Protein AF-A0A948F2F2-F1 (afdb_monomer)

pLDDT: mean 81.21, std 20.7, range [25.09, 98.0]

Nearest PDB structures (foldseek):
  7azv-assembly1_B  TM=6.718E-01  e=3.693E-02  Shigella flexneri
  8ye5-assembly1_A  TM=7.069E-01  e=7.471E-02  Dehalobacter sp.
  8ye5-assembly1_B  TM=7.471E-01  e=2.044E-01  Dehalobacter sp.
  6c6k-assembly1_A  TM=7.043E-01  e=1.366E-01  Homo sapiens
  5udj-assembly1_A  TM=6.783E-01  e=1.671E-01  Homo sapiens

Radius of gyration: 26.96 Å; Cα contacts (8 Å, |Δi|>4): 499; chains: 1; bounding box: 75×56×84 Å

Solvent-accessible surface area (backbone atoms only — not comparable to full-atom values): 17045 Å² total; per-residue (Å²): 133,84,88,92,83,82,88,86,83,86,89,82,83,88,90,82,85,82,86,85,92,80,90,84,84,89,83,83,85,76,84,80,83,91,70,92,82,68,39,63,71,46,78,43,76,49,74,85,72,90,72,98,66,76,78,94,51,58,94,83,43,73,64,75,72,67,68,75,69,55,70,68,54,52,51,51,54,51,49,29,50,54,30,38,77,74,52,38,18,19,57,20,47,48,54,46,52,56,40,39,72,58,87,37,68,81,40,33,69,59,32,39,50,47,15,49,50,26,33,43,31,26,68,68,42,78,48,33,58,18,81,56,74,100,61,40,58,81,87,44,64,87,63,34,30,62,52,28,29,52,49,14,48,57,36,27,54,53,15,33,74,64,36,75,54,36,15,55,45,28,46,48,47,16,47,35,26,45,64,70,69,36,55,69,63,17,50,54,27,40,56,55,18,71,75,42,36,79,41,64,70,57,50,50,51,46,36,71,77,67,68,43,54,79,41,68,53,42,80,73,50,61,54,77,38,63,77,51,68,68,42,58,74,70,69,60,60,47,59,28,32,32,44,33,34,30,30,53,86,11,42,47,77,46,78,48,79,75,42,53,83,43,73,65,59,37,54,28,47,50,58,16,53,60,56,27,33,32,46,37,8,23,48,62,93,43,62,29,76,32,37,35,38,38,35,36,35,46,123

Foldseek 3Di:
DDDDDDDDDDDDDDDDDDDDDDDDDDDDPPDDDDDPFFWDKDKDFDDPDDDPDDPPDDPVCPCLQVPDFDPVLVVLVVVCLVCLVVLNNLVNLVSLVVCCVPDCVLPLLSLLLNLLLLLVVLLPPNSNQHCDDQLHDPPDNVVNNVSSLVVSLVSLVSSCVNRVQALLSLQSNLSSCVSVVNNVSSVVSLVVSLVGDHHPSSVVSCCSNVVFDKDAKAWPDWDTQDDDPVCVVVVHWFKWKKKFKAGLQQATPDIDTPDDSDVSSNVSVRVTNNGIGINAMDRHPHGGITIMIMITTGD

Structure (mmCIF, N/CA/C/O backbone):
data_AF-A0A948F2F2-F1
#
_entry.id   AF-A0A948F2F2-F1
#
loop_
_atom_site.group_PDB
_atom_site.id
_atom_site.type_symbol
_atom_site.label_atom_id
_atom_site.label_alt_id
_atom_site.label_comp_id
_atom_site.label_asym_id
_atom_site.label_entity_id
_atom_site.label_seq_id
_atom_site.pdbx_PDB_ins_code
_atom_site.Cartn_x
_atom_site.Cartn_y
_atom_site.Cartn_z
_atom_site.occupancy
_atom_site.B_iso_or_equiv
_atom_site.auth_seq_id
_atom_site.auth_comp_id
_atom_site.auth_asym_id
_atom_site.auth_atom_id
_atom_site.pdbx_PDB_model_num
ATOM 1 N N . MET A 1 1 ? 46.006 4.925 58.572 1.00 38.72 1 MET A N 1
ATOM 2 C CA . MET A 1 1 ? 46.961 5.842 57.916 1.00 38.72 1 MET A CA 1
ATOM 3 C C . MET A 1 1 ? 46.219 6.590 56.821 1.00 38.72 1 MET A C 1
ATOM 5 O O . MET A 1 1 ? 45.671 5.934 55.955 1.00 38.72 1 MET A O 1
ATOM 9 N N . ARG A 1 2 ? 46.154 7.923 56.984 1.00 34.00 2 ARG A N 1
ATOM 10 C CA . ARG A 1 2 ? 45.932 9.031 56.021 1.00 34.00 2 ARG A CA 1
ATOM 11 C C . ARG A 1 2 ? 44.982 8.773 54.828 1.00 34.00 2 ARG A C 1
ATOM 13 O O . ARG A 1 2 ? 45.306 7.969 53.974 1.00 34.00 2 ARG A O 1
ATOM 20 N N . SER A 1 3 ? 43.781 9.353 54.727 1.00 25.94 3 SER A N 1
ATOM 21 C CA . SER A 1 3 ? 43.343 10.764 54.832 1.00 25.94 3 SER A CA 1
ATOM 22 C C . SER A 1 3 ? 43.758 11.661 53.651 1.00 25.94 3 SER A C 1
ATOM 24 O O . SER A 1 3 ? 44.940 11.947 53.495 1.00 25.94 3 SER A O 1
ATOM 26 N N . SER A 1 4 ? 42.720 12.191 52.983 1.00 30.41 4 SER A N 1
ATOM 27 C CA . SER A 1 4 ? 42.525 13.596 52.560 1.00 30.41 4 SER A CA 1
ATOM 28 C C . SER A 1 4 ? 42.866 14.096 51.149 1.00 30.41 4 SER A C 1
ATOM 30 O O . SER A 1 4 ? 43.959 13.896 50.634 1.00 30.41 4 SER A O 1
ATOM 32 N N . GLY A 1 5 ? 41.907 14.900 50.648 1.00 31.59 5 GLY A N 1
ATOM 33 C CA . GLY A 1 5 ? 42.004 15.925 49.593 1.00 31.59 5 GLY A CA 1
ATOM 34 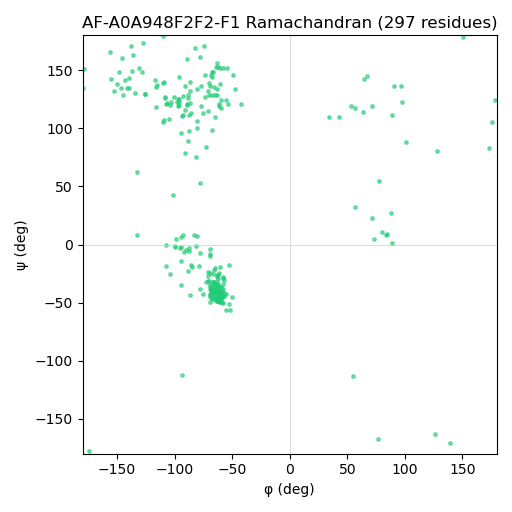C C . GLY A 1 5 ? 40.942 15.724 48.501 1.00 31.59 5 GLY A C 1
ATOM 35 O O . GLY A 1 5 ? 41.230 15.032 47.540 1.00 31.59 5 GLY A O 1
ATOM 36 N N . ILE A 1 6 ? 39.657 16.108 48.588 1.00 32.44 6 ILE A N 1
ATOM 37 C CA . ILE A 1 6 ? 38.971 17.357 48.995 1.00 32.44 6 ILE A CA 1
ATOM 38 C C . ILE A 1 6 ? 39.272 18.578 48.100 1.00 32.44 6 ILE A C 1
ATOM 40 O O . ILE A 1 6 ? 40.362 19.129 48.179 1.00 32.44 6 ILE A O 1
ATOM 44 N N . LEU A 1 7 ? 38.199 19.026 47.406 1.00 27.44 7 LEU A N 1
ATOM 45 C CA . LEU A 1 7 ? 37.831 20.392 46.955 1.00 27.44 7 LEU A CA 1
ATOM 46 C C . LEU A 1 7 ? 38.767 21.055 45.917 1.00 27.44 7 LEU A C 1
ATOM 48 O O . LEU A 1 7 ? 39.974 20.943 46.013 1.00 27.44 7 LEU A O 1
ATOM 52 N N . ARG A 1 8 ? 38.348 21.824 44.904 1.00 29.70 8 ARG A N 1
ATOM 53 C CA . ARG A 1 8 ? 37.272 22.817 44.661 1.00 29.70 8 ARG A CA 1
ATOM 54 C C . ARG A 1 8 ? 37.483 23.222 43.167 1.00 29.70 8 ARG A C 1
ATOM 56 O O . ARG A 1 8 ? 38.614 23.143 42.709 1.00 29.70 8 ARG A O 1
ATOM 63 N N . LEU A 1 9 ? 36.532 23.638 42.329 1.00 27.53 9 LEU A N 1
ATOM 64 C CA . LEU A 1 9 ? 35.761 24.881 42.403 1.00 27.53 9 LEU A CA 1
ATOM 65 C C . LEU A 1 9 ? 34.773 24.912 41.205 1.00 27.53 9 LEU A C 1
ATOM 67 O O . LEU A 1 9 ? 35.164 24.634 40.074 1.00 27.53 9 LEU A O 1
ATOM 71 N N . CYS A 1 10 ? 33.517 25.275 41.471 1.00 25.81 10 CYS A N 1
ATOM 72 C CA . CYS A 1 10 ? 32.540 25.767 40.493 1.00 25.81 10 CYS A CA 1
ATOM 73 C C . CYS A 1 10 ? 32.840 27.221 40.064 1.00 25.81 10 CYS A C 1
ATOM 75 O O . CYS A 1 10 ? 33.565 27.923 40.768 1.00 25.81 10 CYS A O 1
ATOM 77 N N . ALA A 1 11 ? 32.097 27.664 39.033 1.00 27.36 11 ALA A N 1
ATOM 78 C CA . ALA A 1 11 ? 31.867 29.037 38.535 1.00 27.36 11 ALA A CA 1
ATOM 79 C C . ALA A 1 11 ? 32.867 29.503 37.447 1.00 27.36 11 ALA A C 1
ATOM 81 O O . ALA A 1 11 ? 34.050 29.215 37.543 1.00 27.36 11 ALA A O 1
ATOM 82 N N . LEU A 1 12 ? 32.480 30.164 36.346 1.00 26.48 12 LEU A N 1
ATOM 83 C CA . LEU A 1 12 ? 31.462 31.206 36.121 1.00 26.48 12 LEU A CA 1
ATOM 84 C C . LEU A 1 12 ? 30.924 31.151 34.660 1.00 26.48 12 LEU A C 1
ATOM 86 O O . LEU A 1 12 ? 31.718 31.022 33.736 1.00 26.48 12 LEU A O 1
ATOM 90 N N . SER A 1 13 ? 29.593 31.182 34.462 1.00 27.28 13 SER A N 1
ATOM 91 C CA . SER A 1 13 ? 28.787 32.273 33.832 1.00 27.28 13 SER A CA 1
ATOM 92 C C . SER A 1 13 ? 28.627 32.168 32.299 1.00 27.28 13 SER A C 1
ATOM 94 O O . SER A 1 13 ? 29.618 32.201 31.588 1.00 27.28 13 SER A O 1
ATOM 96 N N . ALA A 1 14 ? 27.452 31.900 31.707 1.00 30.73 14 ALA A N 1
ATOM 97 C CA . ALA A 1 14 ? 26.161 32.624 31.701 1.00 30.73 14 ALA A CA 1
ATOM 98 C C . ALA A 1 14 ? 26.202 33.986 30.970 1.00 30.73 14 ALA A C 1
ATOM 100 O O . ALA A 1 14 ? 27.188 34.700 31.100 1.00 30.73 14 ALA A O 1
ATOM 101 N N . PHE A 1 15 ? 25.078 34.323 30.308 1.00 27.80 15 PHE A N 1
ATOM 102 C CA . PHE A 1 15 ? 24.738 35.478 29.439 1.00 27.80 15 PHE A CA 1
ATOM 103 C C . PHE A 1 15 ? 24.868 35.178 27.926 1.00 27.80 15 PHE A C 1
ATOM 105 O O . PHE A 1 15 ? 25.923 34.770 27.473 1.00 27.80 15 PHE A O 1
ATOM 112 N N . LEU A 1 16 ? 23.850 35.322 27.064 1.00 25.09 16 LEU A N 1
ATOM 113 C CA . LEU A 1 16 ? 22.662 36.180 27.106 1.00 25.09 16 LEU A CA 1
ATOM 114 C C . LEU A 1 16 ? 21.417 35.503 26.486 1.00 25.09 16 LEU A C 1
ATOM 116 O O . LEU A 1 16 ? 21.431 35.092 25.331 1.00 25.09 16 LEU A O 1
ATOM 120 N N . PHE A 1 17 ? 20.315 35.513 27.237 1.00 29.02 17 PHE A N 1
ATOM 121 C CA . PHE A 1 17 ? 18.963 35.757 26.711 1.00 29.02 17 PHE A CA 1
ATOM 122 C C . PHE A 1 17 ? 18.718 37.282 26.755 1.00 29.02 17 PHE A C 1
ATOM 124 O O . PHE A 1 17 ? 19.389 37.973 27.530 1.00 29.02 17 PHE A O 1
ATOM 131 N N . PRO A 1 18 ? 17.767 37.823 25.974 1.00 34.66 18 PRO A N 1
ATOM 132 C CA . PRO A 1 18 ? 16.459 38.083 26.584 1.00 34.66 18 PRO A CA 1
ATOM 133 C C . PRO A 1 18 ? 15.268 37.821 25.642 1.00 34.66 18 PRO A C 1
ATOM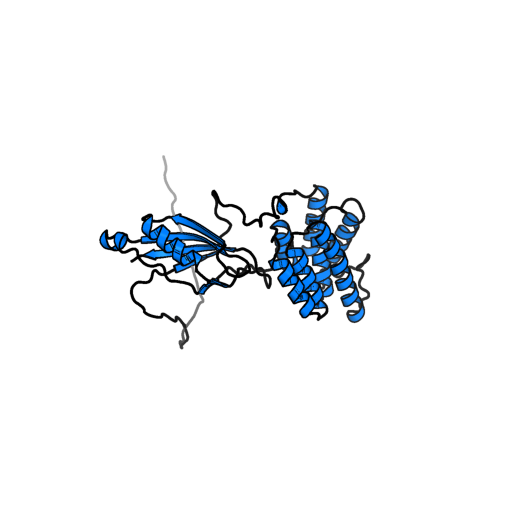 135 O O . PRO A 1 18 ? 15.286 38.161 24.465 1.00 34.66 18 PRO A O 1
ATOM 138 N N . ALA A 1 19 ? 14.194 37.260 26.200 1.00 32.03 19 ALA A N 1
ATOM 139 C CA . ALA A 1 19 ? 12.828 37.538 25.741 1.00 32.03 19 ALA A CA 1
ATOM 140 C C . ALA A 1 19 ? 12.407 38.918 26.313 1.00 32.03 19 ALA A C 1
ATOM 142 O O . ALA A 1 19 ? 13.028 39.337 27.298 1.00 32.03 19 ALA A O 1
ATOM 143 N N . PRO A 1 20 ? 11.375 39.625 25.790 1.00 41.75 20 PRO A N 1
ATOM 144 C CA . PRO A 1 20 ? 9.999 39.217 26.122 1.00 41.75 20 PRO A CA 1
ATOM 145 C C . PRO A 1 20 ? 8.852 39.612 25.140 1.00 41.75 20 PRO A C 1
ATOM 147 O O . PRO A 1 20 ? 8.984 40.503 24.314 1.00 41.75 20 PRO A O 1
ATOM 150 N N . LEU A 1 21 ? 7.701 38.946 25.351 1.00 29.73 21 LEU A N 1
ATOM 151 C CA . LEU A 1 21 ? 6.297 39.430 25.357 1.00 29.73 21 LEU A CA 1
ATOM 152 C C . LEU A 1 21 ? 5.667 40.162 24.145 1.00 29.73 21 LEU A C 1
ATOM 154 O O . LEU A 1 21 ? 6.000 41.305 23.863 1.00 29.73 21 LEU A O 1
ATOM 158 N N . CYS A 1 22 ? 4.618 39.539 23.575 1.00 25.83 22 CYS A N 1
ATOM 159 C CA . CYS A 1 22 ? 3.224 40.040 23.420 1.00 25.83 22 CYS A CA 1
ATOM 160 C C . CYS A 1 22 ? 2.416 38.993 22.609 1.00 25.83 22 CYS A C 1
ATOM 162 O O . CYS A 1 22 ? 2.773 38.688 21.479 1.00 25.83 22 CYS A O 1
ATOM 164 N N . LEU A 1 23 ? 1.515 38.204 23.215 1.00 31.83 23 LEU A N 1
ATOM 165 C CA . LEU A 1 23 ? 0.056 38.435 23.286 1.00 31.83 23 LEU A CA 1
ATOM 166 C C . LEU A 1 23 ? -0.568 38.922 21.964 1.00 31.83 23 LEU A C 1
ATOM 168 O O . LEU A 1 23 ? -0.368 40.073 21.596 1.00 31.83 23 LEU A O 1
ATOM 172 N N . LEU A 1 24 ? -1.366 38.066 21.309 1.00 31.66 24 LEU A N 1
ATOM 173 C CA . LEU A 1 24 ? -2.828 38.214 21.175 1.00 31.66 24 LEU A CA 1
ATOM 174 C C . LEU A 1 24 ? -3.433 37.069 20.328 1.00 31.66 24 LEU A C 1
ATOM 176 O O . LEU A 1 24 ? -3.021 36.815 19.203 1.00 31.66 24 LEU A O 1
ATOM 180 N N . ASP A 1 25 ? -4.406 36.401 20.949 1.00 29.69 25 ASP A N 1
ATOM 181 C CA . ASP A 1 25 ? -5.657 35.851 20.415 1.00 29.69 25 ASP A CA 1
ATOM 182 C C . ASP A 1 25 ? -5.704 34.902 19.201 1.00 29.69 25 ASP A C 1
ATOM 184 O O . ASP A 1 25 ? -5.538 35.274 18.047 1.00 29.69 25 ASP A O 1
ATOM 188 N N . GLY A 1 26 ? -6.220 33.699 19.489 1.00 27.73 26 GLY A N 1
ATOM 189 C CA . GLY A 1 26 ? -7.535 33.341 18.949 1.00 27.73 26 GLY A CA 1
ATOM 190 C C . GLY A 1 26 ? -7.567 32.428 17.725 1.00 27.73 26 GLY A C 1
ATOM 191 O O . GLY A 1 26 ? -7.707 32.900 16.606 1.00 27.73 26 GLY A O 1
ATOM 192 N N . CYS A 1 27 ? -7.576 31.111 17.955 1.00 28.52 27 CYS A N 1
ATOM 193 C CA . CYS A 1 27 ? -8.650 30.201 17.510 1.00 28.52 27 CYS A CA 1
ATOM 194 C C . CYS A 1 27 ? -8.261 28.743 17.791 1.00 28.52 27 CYS A C 1
ATOM 196 O O . CYS A 1 27 ? -7.800 28.007 16.923 1.00 28.52 27 CYS A O 1
ATOM 198 N N . ALA A 1 28 ? -8.496 28.303 19.028 1.00 30.78 28 ALA A N 1
ATOM 199 C CA . ALA A 1 28 ? -8.692 26.890 19.311 1.00 30.78 28 ALA A CA 1
ATOM 200 C C . ALA A 1 28 ? -10.145 26.542 18.960 1.00 30.78 28 ALA A C 1
ATOM 202 O O . ALA A 1 28 ? -11.054 26.810 19.743 1.00 30.78 28 ALA A O 1
ATOM 203 N N . ALA A 1 29 ? -10.378 25.942 17.795 1.00 30.20 29 ALA A N 1
ATOM 204 C CA . ALA A 1 29 ? -11.667 25.329 17.493 1.00 30.20 29 ALA A CA 1
ATOM 205 C C . ALA A 1 29 ? -11.724 23.931 18.131 1.00 30.20 29 ALA A C 1
ATOM 207 O O . ALA A 1 29 ? -11.598 22.911 17.461 1.00 30.20 29 ALA A O 1
ATOM 208 N N . ARG A 1 30 ? -11.907 23.885 19.457 1.00 34.50 30 ARG A N 1
ATOM 209 C CA . ARG A 1 30 ? -12.541 22.728 20.100 1.00 34.50 30 ARG A CA 1
ATOM 210 C C . ARG A 1 30 ? -14.041 22.899 19.916 1.00 34.50 30 ARG A C 1
ATOM 212 O O . ARG A 1 30 ? -14.644 23.744 20.569 1.00 34.50 30 ARG A O 1
ATOM 219 N N . GLN A 1 31 ? -14.640 22.109 19.038 1.00 33.62 31 GLN A N 1
ATOM 220 C CA . GLN A 1 31 ? -16.084 21.919 19.065 1.00 33.62 31 GLN A CA 1
ATOM 221 C C . GLN A 1 31 ? -16.377 20.762 20.018 1.00 33.62 31 GLN A C 1
ATOM 223 O O . GLN A 1 31 ? -16.233 19.598 19.665 1.00 33.62 31 GLN A O 1
ATOM 228 N N . SER A 1 32 ? -16.736 21.095 21.256 1.00 34.09 32 SER A N 1
ATOM 229 C CA . SER A 1 32 ? -17.417 20.175 22.164 1.00 34.09 32 SER A CA 1
ATOM 230 C C . SER A 1 32 ? -18.920 20.349 21.971 1.00 34.09 32 SER A C 1
ATOM 232 O O . SER A 1 32 ? -19.456 21.420 22.264 1.00 34.09 32 SER A O 1
ATOM 234 N N . VAL A 1 33 ? -19.597 19.309 21.494 1.00 35.84 33 VAL A N 1
ATOM 235 C CA . VAL A 1 33 ? -21.059 19.207 21.557 1.00 35.84 33 VAL A CA 1
ATOM 236 C C . VAL A 1 33 ? -21.412 18.599 22.919 1.00 35.84 33 VAL A C 1
ATOM 238 O O . VAL A 1 33 ? -20.927 17.508 23.213 1.00 35.84 33 VAL A O 1
ATOM 241 N N . PRO A 1 34 ? -22.213 19.252 23.781 1.00 39.62 34 PRO A N 1
ATOM 242 C CA . PRO A 1 34 ? -22.620 18.654 25.043 1.00 39.62 34 PRO A CA 1
ATOM 243 C C . PRO A 1 34 ? -23.920 17.856 24.862 1.00 39.62 34 PRO A C 1
ATOM 245 O O . PRO A 1 34 ? -24.964 18.412 24.524 1.00 39.62 34 PRO A O 1
ATOM 248 N N . GLY A 1 35 ? -23.862 16.555 25.146 1.00 33.97 35 GLY A N 1
ATOM 249 C CA . GLY A 1 35 ? -25.004 15.649 25.280 1.00 33.97 35 GLY A CA 1
ATOM 250 C C . GLY A 1 35 ? -24.690 14.593 26.343 1.00 33.97 35 GLY A C 1
ATOM 251 O O . GLY A 1 35 ? -23.572 14.105 26.414 1.00 33.97 35 GLY A O 1
ATOM 252 N N . ARG A 1 36 ? -25.639 14.320 27.245 1.00 37.00 36 ARG A N 1
ATOM 253 C CA . ARG A 1 36 ? -25.443 13.547 28.485 1.00 37.00 36 ARG A CA 1
ATOM 254 C C . ARG A 1 36 ? -25.034 12.090 28.238 1.00 37.00 36 ARG A C 1
ATOM 256 O O . ARG A 1 36 ? -25.777 11.364 27.590 1.00 37.00 36 ARG A O 1
ATOM 263 N N . GLY A 1 37 ? -23.951 11.682 28.907 1.00 52.94 37 GLY A N 1
ATOM 264 C CA . GLY A 1 37 ? -23.569 10.289 29.163 1.00 52.94 37 GLY A CA 1
ATOM 265 C C . GLY A 1 37 ? -22.930 9.568 27.978 1.00 52.94 37 GLY A C 1
ATOM 266 O O . GLY A 1 37 ? -23.427 8.522 27.585 1.00 52.94 37 GLY A O 1
ATOM 267 N N . SER A 1 38 ? -21.865 10.139 27.411 1.00 47.75 38 SER A N 1
ATOM 268 C CA . SER A 1 38 ? -21.089 9.601 26.284 1.00 47.75 38 SER A CA 1
ATOM 269 C C . SER A 1 38 ? -19.661 9.284 26.736 1.00 47.75 38 SER A C 1
ATOM 271 O O . SER A 1 38 ? -19.069 10.061 27.493 1.00 47.75 38 SER A O 1
ATOM 273 N N . GLY A 1 39 ? -19.115 8.149 26.318 1.00 54.69 39 GLY A N 1
ATOM 274 C CA . GLY A 1 39 ? -17.764 7.753 26.663 1.00 54.69 39 GLY A CA 1
ATOM 275 C C . GLY A 1 39 ? -16.729 8.331 25.711 1.00 54.69 39 GLY A C 1
ATOM 276 O O . GLY A 1 39 ? -16.643 7.921 24.563 1.00 54.69 39 GLY A O 1
ATOM 277 N N . ASP A 1 40 ? -15.882 9.238 26.203 1.00 67.62 40 ASP A N 1
ATOM 278 C CA . ASP A 1 40 ? -14.822 9.848 25.392 1.00 67.62 40 ASP A CA 1
ATOM 279 C C . ASP A 1 40 ? -13.949 8.766 24.724 1.00 67.62 40 ASP A C 1
ATOM 281 O O . ASP A 1 40 ? -13.336 7.943 25.416 1.00 67.62 40 ASP A O 1
ATOM 285 N N . VAL A 1 41 ? -13.886 8.777 23.385 1.00 78.25 41 VAL A N 1
ATOM 286 C CA . VAL A 1 41 ? -13.049 7.858 22.602 1.00 78.25 41 VAL A CA 1
ATOM 287 C C . VAL A 1 41 ? -11.726 8.528 22.239 1.00 78.25 41 VAL A C 1
ATOM 289 O O . VAL A 1 41 ? -11.694 9.544 21.546 1.00 78.25 41 VAL A O 1
ATOM 292 N N . VAL A 1 42 ? -10.612 7.945 22.681 1.00 84.50 42 VAL A N 1
ATOM 293 C CA . VAL A 1 42 ? -9.254 8.402 22.343 1.00 84.50 42 VAL A CA 1
ATOM 294 C C . VAL A 1 42 ? -8.600 7.414 21.387 1.00 84.50 42 VAL A C 1
ATOM 296 O O . VAL A 1 42 ? -8.514 6.229 21.694 1.00 84.50 42 VAL A O 1
ATOM 299 N N . LEU A 1 43 ? -8.099 7.903 20.250 1.00 87.25 43 LEU A N 1
ATOM 300 C CA . LEU A 1 43 ? -7.508 7.080 19.190 1.00 87.25 43 LEU A CA 1
ATOM 301 C C . LEU A 1 43 ? -5.990 7.262 19.106 1.00 87.25 43 LEU A C 1
ATOM 303 O O . LEU A 1 43 ? -5.487 8.382 19.223 1.00 87.25 43 LEU A O 1
ATOM 307 N N . ARG A 1 44 ? -5.257 6.167 18.879 1.00 87.69 44 ARG A N 1
ATOM 308 C CA . ARG A 1 44 ? -3.803 6.165 18.642 1.00 87.69 44 ARG A CA 1
ATOM 309 C C . ARG A 1 44 ? -3.428 5.172 17.546 1.00 87.69 44 ARG A C 1
ATOM 311 O O . ARG A 1 44 ? -3.894 4.037 17.564 1.00 87.69 44 ARG A O 1
ATOM 318 N N . GLU A 1 45 ? -2.565 5.590 16.625 1.00 84.69 45 GLU A N 1
ATOM 319 C CA . GLU A 1 45 ? -1.977 4.695 15.622 1.00 84.69 45 GLU A CA 1
ATOM 320 C C . GLU A 1 45 ? -1.041 3.686 16.277 1.00 84.69 45 GLU A C 1
ATOM 322 O O . GLU A 1 45 ? -0.335 4.022 17.234 1.00 84.69 45 GLU A O 1
ATOM 327 N N . MET A 1 46 ? -1.016 2.463 15.750 1.00 84.56 46 MET A N 1
ATOM 328 C CA . MET A 1 46 ? -0.086 1.436 16.200 1.00 84.56 46 MET A CA 1
ATOM 329 C C . MET A 1 46 ? 0.366 0.518 15.063 1.00 84.56 46 MET A C 1
ATOM 331 O O . MET A 1 46 ? -0.297 0.369 14.039 1.00 84.56 46 MET A O 1
ATOM 335 N N . VAL A 1 47 ? 1.491 -0.155 15.300 1.00 78.81 47 VAL A N 1
ATOM 336 C CA . VAL A 1 47 ? 1.894 -1.367 14.571 1.00 78.81 47 VAL A CA 1
ATOM 337 C C . VAL A 1 47 ? 0.848 -2.467 14.832 1.00 78.81 47 VAL A C 1
ATOM 339 O O . VAL A 1 47 ? 0.207 -2.425 15.890 1.00 78.81 47 VAL A O 1
ATOM 342 N N . PRO A 1 48 ? 0.655 -3.441 13.915 1.00 78.50 48 PRO A N 1
ATOM 343 C CA . PRO A 1 48 ? -0.142 -4.628 14.201 1.00 78.50 48 PRO A CA 1
ATOM 344 C C . PRO A 1 48 ? 0.144 -5.187 15.607 1.00 78.50 48 PRO A C 1
ATOM 346 O O . PRO A 1 48 ? 1.304 -5.481 15.904 1.00 78.50 48 PRO A O 1
ATOM 349 N N . PRO A 1 49 ? -0.866 -5.281 16.490 1.00 77.62 49 PRO A N 1
ATOM 350 C CA . PRO A 1 49 ? -0.671 -5.770 17.850 1.00 77.62 49 PRO A CA 1
ATOM 351 C C . PRO A 1 49 ? -0.289 -7.259 17.869 1.00 77.62 49 PRO A C 1
ATOM 353 O O . PRO A 1 49 ? -0.743 -8.040 17.034 1.00 77.62 49 PRO A O 1
ATOM 356 N N . ASP A 1 50 ? 0.509 -7.666 18.859 1.00 72.00 50 ASP A N 1
ATOM 357 C CA . ASP A 1 50 ? 0.849 -9.075 19.092 1.00 72.00 50 ASP A CA 1
ATOM 358 C C . ASP A 1 50 ? -0.390 -9.882 19.546 1.00 72.00 50 ASP A C 1
ATOM 360 O O . ASP A 1 50 ? -1.267 -9.358 20.239 1.00 72.00 50 ASP A O 1
ATOM 364 N N . GLY A 1 51 ? -0.473 -11.174 19.194 1.00 68.56 51 GLY A N 1
ATOM 365 C CA . GLY A 1 51 ? -1.529 -12.088 19.669 1.00 68.56 51 GLY A CA 1
ATOM 366 C C . GLY A 1 51 ? -2.302 -12.821 18.560 1.00 68.56 51 GLY A C 1
ATOM 367 O O . GLY A 1 51 ? -1.822 -12.900 17.431 1.00 68.56 51 GLY A O 1
ATOM 368 N N . PRO A 1 52 ? -3.494 -13.393 18.855 1.00 65.25 52 PRO A N 1
ATOM 369 C CA . PRO A 1 52 ? -4.292 -14.182 17.911 1.00 65.25 52 PRO A CA 1
ATOM 370 C C . PRO A 1 52 ? -5.062 -13.283 16.929 1.00 65.25 52 PRO A C 1
ATOM 372 O O . PRO A 1 52 ? -6.281 -13.377 16.774 1.00 65.25 52 PRO A O 1
ATOM 375 N N . TRP A 1 53 ? -4.343 -12.383 16.272 1.00 66.25 53 TRP A N 1
ATOM 376 C CA . TRP A 1 53 ? -4.842 -11.587 15.167 1.00 66.25 53 TRP A CA 1
ATOM 377 C C . TRP A 1 53 ? -4.668 -12.374 13.879 1.00 66.25 53 TRP A C 1
ATOM 379 O O . TRP A 1 53 ? -3.656 -13.041 13.670 1.00 66.25 53 TRP A O 1
ATOM 389 N N . ARG A 1 54 ? -5.665 -12.307 12.999 1.00 59.41 54 ARG A N 1
ATOM 390 C CA . ARG A 1 54 ? -5.470 -12.757 11.625 1.00 59.41 54 ARG A CA 1
ATOM 391 C C . ARG A 1 54 ? -4.956 -11.543 10.859 1.00 59.41 54 ARG A C 1
ATOM 393 O O . ARG A 1 54 ? -5.622 -10.509 10.927 1.00 59.41 54 ARG A O 1
ATOM 400 N N . PRO A 1 55 ? -3.816 -11.630 10.154 1.00 60.53 55 PRO A N 1
ATOM 401 C CA . PRO A 1 55 ? -3.488 -10.637 9.142 1.00 60.53 55 PRO A CA 1
ATOM 402 C C . PRO A 1 55 ? -4.727 -10.426 8.272 1.00 60.53 55 PRO A C 1
ATOM 404 O O . PRO A 1 55 ? -5.383 -11.408 7.903 1.00 60.53 55 PRO A O 1
ATOM 407 N N . HIS A 1 56 ? -5.091 -9.174 7.985 1.00 57.88 56 HIS A N 1
ATOM 408 C CA . HIS A 1 56 ? -6.125 -8.926 6.988 1.00 57.88 56 HIS A CA 1
ATOM 409 C C . HIS A 1 56 ? -5.545 -9.222 5.616 1.00 57.88 56 HIS A C 1
ATOM 411 O O . HIS A 1 56 ? -5.073 -8.367 4.870 1.00 57.88 56 HIS A O 1
ATOM 417 N N . GLU A 1 57 ? -5.600 -10.497 5.311 1.00 60.03 57 GLU A N 1
ATOM 418 C CA . GLU A 1 57 ? -5.460 -11.052 3.999 1.00 60.03 57 GLU A CA 1
ATOM 419 C C . GLU A 1 57 ? -6.894 -11.267 3.523 1.00 60.03 57 GLU A C 1
ATOM 421 O O . GLU A 1 57 ? -7.681 -11.966 4.172 1.00 60.03 57 GLU A O 1
ATOM 426 N N . LEU A 1 58 ? -7.268 -10.661 2.388 1.00 65.19 58 LEU A N 1
ATOM 427 C CA . LEU A 1 58 ? -8.414 -11.188 1.643 1.00 65.19 58 LEU A CA 1
ATOM 428 C C . LEU A 1 58 ? -8.175 -12.697 1.516 1.00 65.19 58 LEU A C 1
ATOM 430 O O . LEU A 1 58 ? -7.029 -13.115 1.386 1.00 65.19 58 LEU A O 1
ATOM 434 N N . SER A 1 59 ? -9.213 -13.529 1.537 1.00 67.00 59 SER A N 1
ATOM 435 C CA . SER A 1 59 ? -9.044 -14.995 1.506 1.00 67.00 59 SER A CA 1
ATOM 436 C C . SER A 1 59 ? -8.170 -15.508 0.347 1.00 67.00 59 SER A C 1
ATOM 438 O O . SER A 1 59 ? -7.672 -16.626 0.406 1.00 67.00 59 SER A O 1
ATOM 440 N N . ARG A 1 60 ? -7.965 -14.683 -0.688 1.00 71.69 60 ARG A N 1
ATOM 441 C CA . ARG A 1 60 ? -7.049 -14.911 -1.811 1.00 71.69 60 ARG A CA 1
ATOM 442 C C . ARG A 1 60 ? -5.582 -14.484 -1.598 1.00 71.69 60 ARG A C 1
ATOM 444 O O . ARG A 1 60 ? -4.730 -14.967 -2.322 1.00 71.69 60 ARG A O 1
ATOM 451 N N . CYS A 1 61 ? -5.260 -13.640 -0.615 1.00 73.81 61 CYS A N 1
ATOM 452 C CA . CYS A 1 61 ? -3.909 -13.107 -0.365 1.00 73.81 61 CYS A CA 1
ATOM 453 C C . CYS A 1 61 ? -2.964 -14.066 0.388 1.00 73.81 61 CYS A C 1
ATOM 455 O O . CYS A 1 61 ? -1.880 -13.645 0.794 1.00 73.81 61 CYS A O 1
ATOM 457 N N . VAL A 1 62 ? -3.360 -15.320 0.626 1.00 65.38 62 VAL A N 1
ATOM 458 C CA . VAL A 1 62 ? -2.638 -16.242 1.518 1.00 65.38 62 VAL A CA 1
ATOM 459 C C . VAL A 1 62 ? -1.203 -16.464 1.039 1.00 65.38 62 VAL A C 1
ATOM 461 O O . VAL A 1 62 ? -0.978 -16.990 -0.049 1.00 65.38 62 VAL A O 1
ATOM 464 N N . GLY A 1 63 ? -0.227 -16.076 1.863 1.00 63.47 63 GLY A N 1
ATOM 465 C CA . GLY A 1 63 ? 1.200 -16.280 1.583 1.00 63.47 63 GLY A CA 1
ATOM 466 C C . GLY A 1 63 ? 1.792 -15.376 0.493 1.00 63.47 63 GLY A C 1
ATOM 467 O O . GLY A 1 63 ? 2.973 -15.518 0.178 1.00 63.47 63 GLY A O 1
ATOM 468 N N . ALA A 1 64 ? 1.026 -14.422 -0.051 1.00 64.12 64 ALA A N 1
ATOM 469 C CA . ALA A 1 64 ? 1.461 -13.552 -1.151 1.00 64.12 64 ALA A CA 1
ATOM 470 C C . ALA A 1 64 ? 2.687 -12.678 -0.806 1.00 64.12 64 ALA A C 1
ATOM 472 O O . ALA A 1 64 ? 3.443 -12.288 -1.697 1.00 64.12 64 ALA A O 1
ATOM 473 N N . ASP A 1 65 ? 2.907 -12.403 0.483 1.00 68.12 65 ASP A N 1
ATOM 474 C CA . ASP A 1 65 ? 4.057 -11.641 0.991 1.00 68.12 65 ASP A CA 1
ATOM 475 C C . ASP A 1 65 ? 5.103 -12.509 1.719 1.00 68.12 65 ASP A C 1
ATOM 477 O O . ASP A 1 65 ? 6.116 -12.003 2.186 1.00 68.12 65 ASP A O 1
ATOM 481 N N . GLN A 1 66 ? 4.873 -13.824 1.823 1.00 62.03 66 GLN A N 1
ATOM 482 C CA . GLN A 1 66 ? 5.770 -14.761 2.520 1.00 62.03 66 GLN A CA 1
ATOM 483 C C . GLN A 1 66 ? 6.811 -15.398 1.589 1.00 62.03 66 GLN A C 1
ATOM 485 O O . GLN A 1 66 ? 7.705 -16.107 2.053 1.00 62.03 66 GLN A O 1
ATOM 490 N N . ALA A 1 67 ? 6.709 -15.160 0.278 1.00 64.50 67 ALA A N 1
ATOM 491 C CA . ALA A 1 67 ? 7.728 -15.573 -0.673 1.00 64.50 67 ALA A CA 1
ATOM 492 C C . ALA A 1 67 ? 9.004 -14.759 -0.421 1.00 64.50 67 ALA A C 1
ATOM 494 O O . ALA A 1 67 ? 9.116 -13.608 -0.843 1.00 64.50 67 ALA A O 1
ATOM 495 N N . VAL A 1 68 ? 9.956 -15.356 0.299 1.00 65.69 68 VAL A N 1
ATOM 496 C CA . VAL A 1 68 ? 11.289 -14.778 0.486 1.00 65.69 68 VAL A CA 1
ATOM 497 C C . VAL A 1 68 ? 11.934 -14.668 -0.899 1.00 65.69 68 VAL A C 1
ATOM 499 O O . VAL A 1 68 ? 12.059 -15.700 -1.565 1.00 65.69 68 VAL A O 1
ATOM 502 N N . PRO A 1 69 ? 12.323 -13.461 -1.355 1.00 73.06 69 PRO A N 1
ATOM 503 C CA . PRO A 1 69 ? 13.002 -13.319 -2.635 1.00 73.06 69 PRO A CA 1
ATOM 504 C C . PRO A 1 69 ? 14.278 -14.163 -2.655 1.00 73.06 69 PRO A C 1
ATOM 506 O O . PRO A 1 69 ? 14.901 -14.380 -1.608 1.00 73.06 69 PRO A O 1
ATOM 509 N N . CYS A 1 70 ? 14.699 -14.621 -3.837 1.00 79.19 70 CYS A N 1
ATOM 510 C CA . CYS A 1 70 ? 15.991 -15.293 -3.956 1.00 79.19 70 CYS A CA 1
ATOM 511 C C . CYS A 1 70 ? 17.104 -14.394 -3.396 1.00 79.19 70 CYS A C 1
ATOM 513 O O . CYS A 1 70 ? 17.006 -13.167 -3.445 1.00 79.19 70 CYS A O 1
ATOM 515 N N . ARG A 1 71 ? 18.190 -14.988 -2.887 1.00 85.56 71 ARG A N 1
ATOM 516 C CA . ARG A 1 71 ? 19.324 -14.221 -2.346 1.00 85.56 71 ARG A CA 1
ATOM 517 C C . ARG A 1 71 ? 19.793 -13.139 -3.326 1.00 85.56 71 ARG A C 1
ATOM 519 O O . ARG A 1 71 ? 19.936 -11.988 -2.932 1.00 85.56 71 ARG A O 1
ATOM 526 N N . ASP A 1 72 ? 19.926 -13.495 -4.597 1.00 87.38 72 ASP A N 1
ATOM 527 C CA . ASP A 1 72 ? 20.329 -12.579 -5.664 1.00 87.38 72 ASP A CA 1
ATOM 528 C C . ASP A 1 72 ? 19.324 -11.430 -5.864 1.00 87.38 72 ASP A C 1
ATOM 530 O O . ASP A 1 72 ? 19.718 -10.303 -6.154 1.00 87.38 72 ASP A O 1
ATOM 534 N N . ALA A 1 73 ? 18.025 -11.691 -5.668 1.00 88.75 73 ALA A N 1
ATOM 535 C CA . ALA A 1 73 ? 16.979 -10.671 -5.731 1.00 88.75 73 ALA A CA 1
ATOM 536 C C . ALA A 1 73 ? 17.092 -9.683 -4.559 1.00 88.75 73 ALA A C 1
ATOM 538 O O . ALA A 1 73 ? 16.935 -8.477 -4.738 1.00 88.75 73 ALA A O 1
ATOM 539 N N . LEU A 1 74 ? 17.400 -10.172 -3.354 1.00 90.25 74 LEU A N 1
ATOM 540 C CA . LEU A 1 74 ? 17.660 -9.309 -2.199 1.00 90.25 74 LEU A CA 1
ATOM 541 C C . LEU A 1 74 ? 18.921 -8.464 -2.402 1.00 90.25 74 LEU A C 1
ATOM 543 O O . LEU A 1 74 ? 18.913 -7.274 -2.083 1.00 90.25 74 LEU A O 1
ATOM 547 N N . GLU A 1 75 ? 19.984 -9.060 -2.946 1.00 93.25 75 GLU A N 1
ATOM 548 C CA . GLU A 1 75 ? 21.238 -8.361 -3.231 1.00 93.25 75 GLU A CA 1
ATOM 549 C C . GLU A 1 75 ? 21.021 -7.239 -4.262 1.00 93.25 75 GLU A C 1
ATOM 551 O O . GLU A 1 75 ? 21.376 -6.095 -3.978 1.00 93.25 75 GLU A O 1
ATOM 556 N N . VAL A 1 76 ? 20.348 -7.499 -5.393 1.00 94.75 76 VAL A N 1
ATOM 557 C CA . VAL A 1 76 ? 20.088 -6.446 -6.397 1.00 94.75 76 VAL A CA 1
ATOM 558 C C . VAL A 1 76 ? 19.155 -5.349 -5.876 1.00 94.75 76 VAL A C 1
ATOM 560 O O . VAL A 1 76 ? 19.406 -4.173 -6.126 1.00 94.75 76 VAL A O 1
ATOM 563 N N . LEU A 1 77 ? 18.111 -5.687 -5.108 1.00 94.50 77 LEU A N 1
ATOM 564 C CA . LEU A 1 77 ? 17.208 -4.692 -4.513 1.00 94.50 77 LEU A CA 1
ATOM 565 C C . LEU A 1 77 ? 17.945 -3.794 -3.511 1.00 94.50 77 LEU A C 1
ATOM 567 O O . LEU A 1 77 ? 17.723 -2.583 -3.471 1.00 94.50 77 LEU A O 1
ATOM 571 N N . SER A 1 78 ? 18.843 -4.380 -2.717 1.00 94.44 78 SER A N 1
ATOM 572 C CA . SER A 1 78 ? 19.696 -3.641 -1.786 1.00 94.44 78 SER A CA 1
ATOM 573 C C . SER A 1 78 ? 20.652 -2.705 -2.528 1.00 94.44 78 SER A C 1
ATOM 575 O O . SER A 1 78 ? 20.756 -1.530 -2.171 1.00 94.44 78 SER A O 1
ATOM 577 N N . THR A 1 79 ? 21.314 -3.194 -3.580 1.00 95.31 79 THR A N 1
ATOM 578 C CA . THR A 1 79 ? 22.215 -2.393 -4.423 1.00 95.31 79 THR A CA 1
ATOM 579 C C . THR A 1 79 ? 21.475 -1.244 -5.100 1.00 95.31 79 THR A C 1
ATOM 581 O O . THR A 1 79 ? 21.901 -0.096 -4.991 1.00 95.31 79 THR A O 1
ATOM 584 N N . ALA A 1 80 ? 20.324 -1.518 -5.718 1.00 94.69 80 ALA A N 1
ATOM 585 C CA . ALA A 1 80 ? 19.498 -0.502 -6.363 1.00 94.69 80 ALA A CA 1
ATOM 586 C C . ALA A 1 80 ? 19.077 0.599 -5.380 1.00 94.69 80 ALA A C 1
ATOM 588 O O . ALA A 1 80 ? 19.045 1.780 -5.724 1.00 94.69 80 ALA A O 1
ATOM 589 N N . HIS A 1 81 ? 18.765 0.241 -4.135 1.00 94.06 81 HIS A N 1
ATOM 590 C CA . HIS A 1 81 ? 18.460 1.240 -3.122 1.00 94.06 81 HIS A CA 1
ATOM 591 C C . HIS A 1 81 ? 19.682 2.065 -2.707 1.00 94.06 81 HIS A C 1
ATOM 593 O O . HIS A 1 81 ? 19.567 3.280 -2.559 1.00 94.06 81 HIS A O 1
ATOM 599 N N . ALA A 1 82 ? 20.841 1.429 -2.520 1.00 94.00 82 ALA A N 1
ATOM 600 C CA . ALA A 1 82 ? 22.070 2.128 -2.159 1.00 94.00 82 ALA A CA 1
ATOM 601 C C . ALA A 1 82 ? 22.473 3.153 -3.232 1.00 94.00 82 ALA A C 1
ATOM 603 O O . ALA A 1 82 ? 22.796 4.288 -2.889 1.00 94.00 82 ALA A O 1
ATOM 604 N N . LEU A 1 83 ? 22.374 2.776 -4.511 1.00 92.75 83 LEU A N 1
ATOM 605 C CA . LEU A 1 83 ? 22.613 3.659 -5.656 1.00 92.75 83 LEU A CA 1
ATOM 606 C C . LEU A 1 83 ? 21.650 4.852 -5.671 1.00 92.75 83 LEU A C 1
ATOM 608 O O . LEU A 1 83 ? 22.075 5.998 -5.793 1.00 92.75 83 LEU A O 1
ATOM 612 N N . PHE A 1 84 ? 20.359 4.604 -5.441 1.00 91.19 84 PHE A N 1
ATOM 613 C CA . PHE A 1 84 ? 19.366 5.673 -5.337 1.00 91.19 84 PHE A CA 1
ATOM 614 C C . PHE A 1 84 ? 19.691 6.678 -4.219 1.00 91.19 84 PHE A C 1
ATOM 616 O O . PHE A 1 84 ? 19.614 7.884 -4.438 1.00 91.19 84 PHE A O 1
ATOM 623 N N . LEU A 1 85 ? 20.110 6.209 -3.037 1.00 89.62 85 LEU A N 1
ATOM 624 C CA . LEU A 1 85 ? 20.451 7.091 -1.912 1.00 89.62 85 LEU A CA 1
ATOM 625 C C . LEU A 1 85 ? 21.643 8.016 -2.188 1.00 89.62 85 LEU A C 1
ATOM 627 O O . LEU A 1 85 ? 21.718 9.089 -1.591 1.00 89.62 85 LEU A O 1
ATOM 631 N N . VAL A 1 86 ? 22.570 7.614 -3.059 1.00 89.75 86 VAL A N 1
ATOM 632 C CA . VAL A 1 86 ? 23.737 8.432 -3.430 1.00 89.75 86 VAL A CA 1
ATOM 633 C C . VAL A 1 86 ? 23.497 9.291 -4.676 1.00 89.75 86 VAL A C 1
ATOM 635 O O . VAL A 1 86 ? 24.426 9.933 -5.153 1.00 89.75 86 VAL A O 1
ATOM 638 N N . GLY A 1 87 ? 22.257 9.346 -5.177 1.00 86.00 87 GLY A N 1
ATOM 639 C CA . GLY A 1 87 ? 21.889 10.134 -6.355 1.00 86.00 87 GLY A CA 1
ATOM 640 C C . GLY A 1 87 ? 22.236 9.476 -7.693 1.00 86.00 87 GLY A C 1
ATOM 641 O O . GLY A 1 87 ? 22.120 10.126 -8.725 1.00 86.00 87 GLY A O 1
ATOM 642 N N . GLU A 1 88 ? 22.619 8.197 -7.684 1.00 87.88 88 GLU A N 1
ATOM 643 C CA . GLU A 1 88 ? 22.931 7.391 -8.873 1.00 87.88 88 GLU A CA 1
ATOM 644 C C . GLU A 1 88 ? 21.748 6.468 -9.212 1.00 87.88 88 GLU A C 1
ATOM 646 O O . GLU A 1 88 ? 21.882 5.278 -9.494 1.00 87.88 88 GLU A O 1
ATOM 651 N N . GLY A 1 89 ? 20.527 6.994 -9.141 1.00 85.62 89 GLY A N 1
ATOM 652 C CA . GLY A 1 89 ? 19.319 6.214 -9.389 1.00 85.62 89 GLY A CA 1
ATOM 653 C C . GLY A 1 89 ? 19.191 5.724 -10.837 1.00 85.62 89 GLY A C 1
ATOM 654 O O . GLY A 1 89 ? 18.531 4.715 -11.081 1.00 85.62 89 GLY A O 1
ATOM 655 N N . GLY A 1 90 ? 19.865 6.379 -11.789 1.00 87.31 90 GLY A N 1
ATOM 656 C CA . GLY A 1 90 ? 20.012 5.879 -13.156 1.00 87.31 90 GLY A CA 1
ATOM 657 C C . GLY A 1 90 ? 20.763 4.542 -13.210 1.00 87.31 90 GLY A C 1
ATOM 658 O O . GLY A 1 90 ? 20.332 3.626 -13.910 1.00 87.31 90 GLY A O 1
ATOM 659 N N . ASP A 1 91 ? 21.814 4.383 -12.401 1.00 90.12 91 ASP A N 1
ATOM 660 C CA . ASP A 1 91 ? 22.558 3.123 -12.286 1.00 90.12 91 ASP A CA 1
ATOM 661 C C . ASP A 1 91 ? 21.705 2.047 -11.605 1.00 90.12 91 ASP A C 1
ATOM 663 O O . ASP A 1 91 ? 21.717 0.889 -12.018 1.00 90.12 91 ASP A O 1
ATOM 667 N N . ALA A 1 92 ? 20.874 2.426 -10.626 1.00 92.81 92 ALA A N 1
ATOM 668 C CA . ALA A 1 92 ? 19.912 1.507 -10.015 1.00 92.81 92 ALA A CA 1
ATOM 669 C C . ALA A 1 92 ? 18.934 0.915 -11.047 1.00 92.81 92 ALA A C 1
ATOM 671 O O . ALA A 1 92 ? 18.618 -0.276 -10.996 1.00 92.81 92 ALA A O 1
ATOM 672 N N . VAL A 1 93 ? 18.466 1.736 -11.995 1.00 93.44 93 VAL A N 1
ATOM 673 C CA . VAL A 1 93 ? 17.618 1.290 -13.111 1.00 93.44 93 VAL A CA 1
ATOM 674 C C . VAL A 1 93 ? 18.371 0.298 -13.999 1.00 93.44 93 VAL A C 1
ATOM 676 O O . VAL A 1 93 ? 17.810 -0.740 -14.353 1.00 93.44 93 VAL A O 1
ATOM 679 N N . ILE A 1 94 ? 19.632 0.582 -14.333 1.00 91.25 94 ILE A N 1
ATOM 680 C CA . ILE A 1 94 ? 20.464 -0.287 -15.179 1.00 91.25 94 ILE A CA 1
ATOM 681 C C . ILE A 1 94 ? 20.704 -1.644 -14.506 1.00 91.25 94 ILE A C 1
ATOM 683 O O . ILE A 1 94 ? 20.473 -2.680 -15.130 1.00 91.25 94 ILE A O 1
ATOM 687 N N . GLU A 1 95 ? 21.099 -1.653 -13.233 1.00 92.88 95 GLU A N 1
ATOM 688 C CA . GLU A 1 95 ? 21.337 -2.878 -12.459 1.00 92.88 95 GLU A CA 1
ATOM 689 C C . GLU A 1 95 ? 20.092 -3.775 -12.412 1.00 92.88 95 GLU A C 1
ATOM 691 O O . GLU A 1 95 ? 20.158 -4.983 -12.663 1.00 92.88 95 GLU A O 1
ATOM 696 N N . LEU A 1 96 ? 18.920 -3.180 -12.169 1.00 94.88 96 LEU A N 1
ATOM 697 C CA . LEU A 1 96 ? 17.653 -3.908 -12.172 1.00 94.88 96 LEU A CA 1
ATOM 698 C C . LEU A 1 96 ? 17.297 -4.446 -13.565 1.00 94.88 96 LEU A C 1
ATOM 700 O O . LEU A 1 96 ? 16.871 -5.594 -13.679 1.00 94.88 96 LEU A O 1
ATOM 704 N N . GLU A 1 97 ? 17.486 -3.664 -14.630 1.00 94.38 97 GLU A N 1
ATOM 705 C CA . GLU A 1 97 ? 17.249 -4.109 -16.012 1.00 94.38 97 GLU A CA 1
ATOM 706 C C . GLU A 1 97 ? 18.154 -5.289 -16.401 1.00 94.38 97 GLU A C 1
ATOM 708 O O . GLU A 1 97 ? 17.683 -6.259 -17.007 1.00 94.38 97 GLU A O 1
ATOM 713 N N . LEU A 1 98 ? 19.438 -5.245 -16.029 1.00 93.25 98 LEU A N 1
ATOM 714 C CA . LEU A 1 98 ? 20.392 -6.330 -16.271 1.00 93.25 98 LEU A CA 1
ATOM 715 C C . LEU A 1 98 ? 19.977 -7.603 -15.532 1.00 93.25 98 LEU A C 1
ATOM 717 O O . LEU A 1 98 ? 19.882 -8.677 -16.139 1.00 93.25 98 LEU A O 1
ATOM 721 N N . TYR A 1 99 ? 19.656 -7.476 -14.245 1.00 95.00 99 TYR A N 1
ATOM 722 C CA . TYR A 1 99 ? 19.195 -8.591 -13.426 1.00 95.00 99 TYR A CA 1
ATOM 723 C C . TYR A 1 99 ? 17.926 -9.243 -13.991 1.00 95.00 99 TYR A C 1
ATOM 725 O O . TYR A 1 99 ? 17.874 -10.464 -14.181 1.00 95.00 99 TYR A O 1
ATOM 733 N N . LEU A 1 100 ? 16.916 -8.431 -14.315 1.0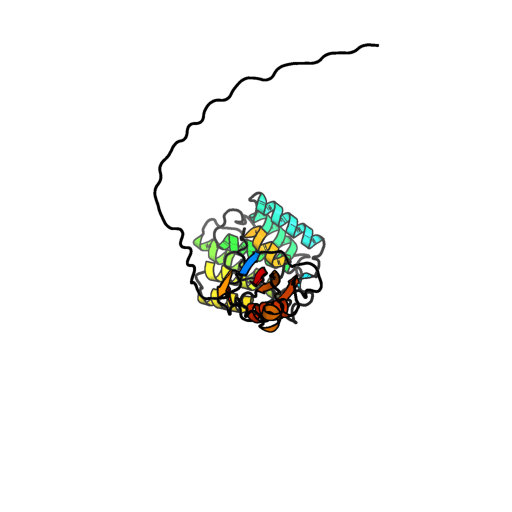0 95.19 100 LEU A N 1
ATOM 734 C CA . LEU A 1 100 ? 15.615 -8.880 -14.817 1.00 95.19 100 LEU A CA 1
ATOM 735 C C . LEU A 1 100 ? 15.683 -9.439 -16.244 1.00 95.19 100 LEU A C 1
ATOM 737 O O . LEU A 1 100 ? 14.884 -10.304 -16.606 1.00 95.19 100 LEU A O 1
ATOM 741 N N . SER A 1 101 ? 16.649 -9.000 -17.054 1.00 92.88 101 SER A N 1
ATOM 742 C CA . SER A 1 101 ? 16.896 -9.561 -18.389 1.00 92.88 101 SER A CA 1
ATOM 743 C C . SER A 1 101 ? 17.497 -10.970 -18.330 1.00 92.88 101 SER A C 1
ATOM 745 O O . SER A 1 101 ? 17.221 -11.797 -19.212 1.00 92.88 101 SER A O 1
ATOM 747 N N . GLY A 1 102 ? 18.282 -11.249 -17.286 1.00 91.81 102 GLY A N 1
ATOM 748 C CA . GLY A 1 102 ? 18.913 -12.537 -17.014 1.00 91.81 102 GLY A CA 1
ATOM 749 C C . GLY A 1 102 ? 18.084 -13.424 -16.083 1.00 91.81 102 GLY A C 1
ATOM 750 O O . GLY A 1 102 ? 17.027 -13.934 -16.457 1.00 91.81 102 GLY A O 1
ATOM 751 N N . GLN A 1 103 ? 18.610 -13.644 -14.879 1.00 85.62 103 GLN A N 1
ATOM 752 C CA . GLN A 1 103 ? 18.094 -14.606 -13.902 1.00 85.62 103 GLN A CA 1
ATOM 753 C C . GLN A 1 103 ? 16.859 -14.125 -13.122 1.00 85.62 103 GLN A C 1
ATOM 755 O O . GLN A 1 103 ? 16.110 -14.945 -12.600 1.00 85.62 103 GLN A O 1
ATOM 760 N N . GLY A 1 104 ? 16.593 -12.817 -13.093 1.00 87.69 104 GLY A N 1
ATOM 761 C CA . GLY A 1 104 ? 15.532 -12.198 -12.295 1.00 87.69 104 GLY A CA 1
ATOM 762 C C . GLY A 1 104 ? 14.128 -12.210 -12.902 1.00 87.69 104 GLY A C 1
ATOM 763 O O . GLY A 1 104 ? 13.235 -11.558 -12.374 1.00 87.69 104 GLY A O 1
ATOM 764 N N . ARG A 1 105 ? 13.882 -12.909 -14.017 1.00 90.12 105 ARG A N 1
ATOM 765 C CA . ARG A 1 105 ? 12.609 -12.796 -14.766 1.00 90.12 105 ARG A CA 1
ATOM 766 C C . ARG A 1 105 ? 11.358 -13.116 -13.943 1.00 90.12 105 ARG A C 1
ATOM 768 O O . ARG A 1 105 ? 10.307 -12.551 -14.231 1.00 90.12 105 ARG A O 1
ATOM 775 N N . GLY A 1 106 ? 11.470 -13.999 -12.950 1.00 90.75 106 GLY A N 1
ATOM 776 C CA . GLY A 1 106 ? 10.375 -14.376 -12.048 1.00 90.75 106 GLY A CA 1
ATOM 777 C C . GLY A 1 106 ? 10.223 -13.488 -10.808 1.00 90.75 106 GLY A C 1
ATOM 778 O O . GLY A 1 106 ? 9.295 -13.691 -10.030 1.00 90.75 106 GLY A O 1
ATOM 779 N N . GLU A 1 107 ? 11.102 -12.505 -10.603 1.00 92.44 107 GLU A N 1
ATOM 780 C CA . GLU A 1 107 ? 11.176 -11.743 -9.354 1.00 92.44 107 GLU A CA 1
ATOM 781 C C . GLU A 1 107 ? 10.246 -10.529 -9.376 1.00 92.44 107 GLU A C 1
ATOM 783 O O . GLU A 1 107 ? 10.614 -9.419 -9.768 1.00 92.44 107 GLU A O 1
ATOM 788 N N . GLY A 1 108 ? 9.003 -10.732 -8.936 1.00 91.50 108 GLY A N 1
ATOM 789 C CA . GLY A 1 108 ? 7.966 -9.698 -8.978 1.00 91.50 108 GLY A CA 1
ATOM 790 C C . GLY A 1 108 ? 8.323 -8.408 -8.225 1.00 91.50 108 GLY A C 1
ATOM 791 O O . GLY A 1 108 ? 7.951 -7.327 -8.674 1.00 91.50 108 GLY A O 1
ATOM 792 N N . LEU A 1 109 ? 9.060 -8.493 -7.109 1.00 92.12 109 LEU A N 1
ATOM 793 C CA . LEU A 1 109 ? 9.462 -7.314 -6.326 1.00 92.12 109 LEU A CA 1
ATOM 794 C C . LEU A 1 109 ? 10.554 -6.487 -7.030 1.00 92.12 109 LEU A C 1
ATOM 796 O O . LEU A 1 109 ? 10.554 -5.258 -6.933 1.00 92.12 109 LEU A O 1
ATOM 800 N N . ALA A 1 110 ? 11.440 -7.140 -7.788 1.00 94.81 110 ALA A N 1
ATOM 801 C CA . ALA A 1 110 ? 12.428 -6.461 -8.625 1.00 94.81 110 ALA A CA 1
ATOM 802 C C . ALA A 1 110 ? 11.747 -5.743 -9.801 1.00 94.81 110 ALA A C 1
ATOM 804 O O . ALA A 1 110 ? 12.024 -4.567 -10.038 1.00 94.81 110 ALA A O 1
ATOM 805 N N . TRP A 1 111 ? 10.778 -6.392 -10.462 1.00 96.31 111 TRP A N 1
ATOM 806 C CA . TRP A 1 111 ? 9.947 -5.743 -11.486 1.00 96.31 111 TRP A CA 1
ATOM 807 C C . TRP A 1 111 ? 9.170 -4.542 -10.932 1.00 96.31 111 TRP A C 1
ATOM 809 O O . TRP A 1 111 ? 9.121 -3.495 -11.574 1.00 96.31 111 TRP A O 1
ATOM 819 N N . LEU A 1 112 ? 8.588 -4.665 -9.735 1.00 96.06 112 LEU A N 1
ATOM 820 C CA . LEU A 1 112 ? 7.884 -3.564 -9.076 1.00 96.06 112 LEU A CA 1
ATOM 821 C C . LEU A 1 112 ? 8.817 -2.374 -8.808 1.00 96.06 112 LEU A C 1
ATOM 823 O O . LEU A 1 112 ? 8.481 -1.245 -9.160 1.00 96.06 112 LEU A O 1
ATOM 827 N N . THR A 1 113 ? 9.988 -2.639 -8.223 1.00 96.44 113 THR A N 1
ATOM 828 C CA . THR A 1 113 ? 10.993 -1.613 -7.904 1.00 96.44 113 THR A CA 1
ATOM 829 C C . THR A 1 113 ? 11.458 -0.885 -9.163 1.00 96.44 113 THR A C 1
ATOM 831 O O . THR A 1 113 ? 11.446 0.344 -9.199 1.00 96.44 113 THR A O 1
ATOM 834 N N . LEU A 1 114 ? 11.782 -1.623 -10.232 1.00 96.94 114 LEU A N 1
ATOM 835 C CA . LEU A 1 114 ? 12.145 -1.027 -11.519 1.00 96.94 114 LEU A CA 1
ATOM 836 C C . LEU A 1 114 ? 11.007 -0.160 -12.081 1.00 96.94 114 LEU A C 1
ATOM 838 O O . LEU A 1 114 ? 11.237 0.941 -12.578 1.00 96.94 114 LEU A O 1
ATOM 842 N N . GLY A 1 115 ? 9.766 -0.640 -11.978 1.00 97.19 115 GLY A N 1
ATOM 843 C CA . GLY A 1 115 ? 8.585 0.091 -12.426 1.00 97.19 115 GLY A CA 1
ATOM 844 C C . GLY A 1 115 ? 8.410 1.410 -11.680 1.00 97.19 115 GLY A C 1
ATOM 845 O O . GLY A 1 115 ? 8.173 2.438 -12.309 1.00 97.19 115 GLY A O 1
ATOM 846 N N . GLN A 1 116 ? 8.590 1.399 -10.357 1.00 96.06 116 GLN A N 1
ATOM 847 C CA . GLN A 1 116 ? 8.544 2.601 -9.528 1.00 96.06 116 GLN A CA 1
ATOM 848 C C . GLN A 1 116 ? 9.620 3.617 -9.915 1.00 96.06 116 GLN A C 1
ATOM 850 O O . GLN A 1 116 ? 9.304 4.800 -10.035 1.00 96.06 116 GLN A O 1
ATOM 855 N N . LEU A 1 117 ? 10.860 3.175 -10.141 1.00 95.25 117 LEU A N 1
ATOM 856 C CA . LEU A 1 117 ? 11.934 4.061 -10.592 1.00 95.25 117 LEU A CA 1
ATOM 857 C C . LEU A 1 117 ? 11.591 4.704 -11.941 1.00 95.25 117 LEU A C 1
ATOM 859 O O . LEU A 1 117 ? 11.723 5.912 -12.091 1.00 95.25 117 LEU A O 1
ATOM 863 N N . TYR A 1 118 ? 11.033 3.957 -12.896 1.00 96.06 118 TYR A N 1
ATOM 864 C CA . TYR A 1 118 ? 10.578 4.559 -14.153 1.00 96.06 118 TYR A CA 1
ATOM 865 C C . TYR A 1 118 ? 9.393 5.520 -13.994 1.00 96.06 118 TYR A C 1
ATOM 867 O O . TYR A 1 118 ? 9.324 6.514 -14.718 1.00 96.06 118 TYR A O 1
ATOM 875 N N . VAL A 1 119 ? 8.462 5.257 -13.066 1.00 95.75 119 VAL A N 1
ATOM 876 C CA . VAL A 1 119 ? 7.373 6.199 -12.748 1.00 95.75 119 VAL A CA 1
ATOM 877 C C . VAL A 1 119 ? 7.945 7.513 -12.238 1.00 95.75 119 VAL A C 1
ATOM 879 O O . VAL A 1 119 ? 7.567 8.566 -12.745 1.00 95.75 119 VAL A O 1
ATOM 882 N N . LEU A 1 120 ? 8.855 7.448 -11.267 1.00 93.38 120 LEU A N 1
ATOM 883 C CA . LEU A 1 120 ? 9.518 8.628 -10.729 1.00 93.38 120 LEU A CA 1
ATOM 884 C C . LEU A 1 120 ? 10.276 9.367 -11.849 1.00 93.38 120 LEU A C 1
ATOM 886 O O . LEU A 1 120 ? 10.183 10.589 -11.950 1.00 93.38 120 LEU A O 1
ATOM 890 N N . ALA A 1 121 ? 10.973 8.639 -12.735 1.00 91.44 121 ALA A N 1
ATOM 891 C CA . ALA A 1 121 ? 11.792 9.255 -13.780 1.00 91.44 121 ALA A CA 1
ATOM 892 C C . ALA A 1 121 ? 10.895 9.993 -14.777 1.00 91.44 121 ALA A C 1
ATOM 894 O O . ALA A 1 121 ? 11.143 11.140 -15.123 1.00 91.44 121 ALA A O 1
ATOM 895 N N . GLY A 1 122 ? 9.771 9.378 -15.156 1.00 91.19 122 GLY A N 1
ATOM 896 C CA . GLY A 1 122 ? 8.736 10.004 -15.978 1.00 91.19 122 GLY A CA 1
ATOM 897 C C . GLY A 1 122 ? 7.947 11.125 -15.284 1.00 91.19 122 GLY A C 1
ATOM 898 O O . GLY A 1 122 ? 7.169 11.816 -15.942 1.00 91.19 122 GLY A O 1
ATOM 899 N N 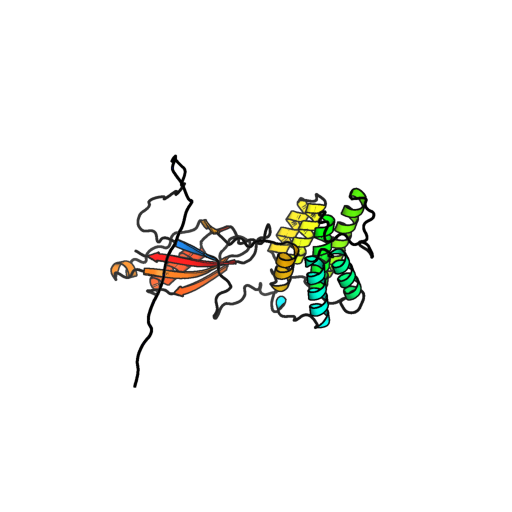. GLN A 1 123 ? 8.133 11.331 -13.979 1.00 90.75 123 GLN A N 1
ATOM 900 C CA . GLN A 1 123 ? 7.616 12.481 -13.228 1.00 90.75 123 GLN A CA 1
ATOM 901 C C . GLN A 1 123 ? 8.643 13.620 -13.104 1.00 90.75 123 GLN A C 1
ATOM 903 O O . GLN A 1 123 ? 8.285 14.685 -12.603 1.00 90.75 123 GLN A O 1
ATOM 908 N N . GLY A 1 124 ? 9.863 13.429 -13.618 1.00 84.56 124 GLY A N 1
ATOM 909 C CA . GLY A 1 124 ? 10.909 14.451 -13.665 1.00 84.56 124 GLY A CA 1
ATOM 910 C C . GLY A 1 124 ? 11.781 14.490 -12.415 1.00 84.56 124 GLY A C 1
ATOM 911 O O . GLY A 1 124 ? 12.288 15.552 -12.069 1.00 84.56 124 GLY A O 1
ATOM 912 N N . GLU A 1 125 ? 11.918 13.366 -11.709 1.00 81.19 125 GLU A N 1
ATOM 913 C CA . GLU A 1 125 ? 12.870 13.242 -10.605 1.00 81.19 125 GLU A CA 1
ATOM 914 C C . GLU A 1 125 ? 14.300 13.106 -11.179 1.00 81.19 125 GLU A C 1
ATOM 916 O O . GLU A 1 125 ? 14.600 12.100 -11.827 1.00 81.19 125 GLU A O 1
ATOM 921 N N . PRO A 1 126 ? 15.199 14.089 -10.974 1.00 63.03 126 PRO A N 1
ATOM 922 C CA . PRO A 1 126 ? 16.494 14.120 -11.663 1.00 63.03 126 PRO A CA 1
ATOM 923 C C . PRO A 1 126 ? 17.475 13.050 -11.173 1.00 63.03 126 PRO A C 1
ATOM 925 O O . PRO A 1 126 ? 18.386 12.653 -11.895 1.00 63.03 126 PRO A O 1
ATOM 928 N N . SER A 1 127 ? 17.301 12.568 -9.938 1.00 67.94 127 SER A N 1
ATOM 929 C CA . SER A 1 127 ? 18.201 11.595 -9.297 1.00 67.94 127 SER A CA 1
ATOM 930 C C . SER A 1 127 ? 18.152 10.187 -9.907 1.00 67.94 127 SER A C 1
ATOM 932 O O . SER A 1 127 ? 18.910 9.312 -9.497 1.00 67.94 127 SER A O 1
ATOM 934 N N . ILE A 1 128 ? 17.274 9.950 -10.883 1.00 75.81 128 ILE A N 1
ATOM 935 C CA . ILE A 1 128 ? 16.991 8.631 -11.475 1.00 75.81 128 ILE A CA 1
ATOM 936 C C . ILE A 1 128 ? 16.982 8.633 -13.005 1.00 75.81 128 ILE A C 1
ATOM 938 O O . ILE A 1 128 ? 16.599 7.632 -13.607 1.00 75.81 128 ILE A O 1
ATOM 942 N N . GLU A 1 129 ? 17.376 9.733 -13.644 1.00 74.44 129 GLU A N 1
ATOM 943 C CA . GLU A 1 129 ? 17.460 9.823 -15.101 1.00 74.44 129 GLU A CA 1
ATOM 944 C C . GLU A 1 129 ? 18.544 8.863 -15.629 1.00 74.44 129 GLU A C 1
ATOM 946 O O . GLU A 1 129 ? 19.738 9.095 -15.404 1.00 74.44 129 GLU A O 1
ATOM 951 N N . PRO A 1 130 ? 18.182 7.760 -16.316 1.00 70.31 130 PRO A N 1
ATOM 952 C CA . PRO A 1 130 ? 19.168 6.790 -16.770 1.00 70.31 130 PRO A CA 1
ATOM 953 C C . PRO A 1 130 ? 19.996 7.393 -17.902 1.00 70.31 130 PRO A C 1
ATOM 955 O O . PRO A 1 130 ? 19.447 7.934 -18.863 1.00 70.31 130 PRO A O 1
ATOM 958 N N . ARG A 1 131 ? 21.323 7.266 -17.825 1.00 77.56 131 ARG A N 1
ATOM 959 C CA . ARG A 1 131 ? 22.231 7.717 -18.897 1.00 77.56 131 ARG A CA 1
ATOM 960 C C . ARG A 1 131 ? 22.411 6.676 -20.000 1.00 77.56 131 ARG A C 1
ATOM 962 O O . ARG A 1 131 ? 22.793 7.021 -21.113 1.00 77.56 131 ARG A O 1
ATOM 969 N N . GLU A 1 132 ? 22.104 5.414 -19.705 1.00 71.88 132 GLU A N 1
ATOM 970 C CA . GLU A 1 132 ? 22.283 4.279 -20.610 1.00 71.88 132 GLU A CA 1
ATOM 971 C C . GLU A 1 132 ? 21.083 3.313 -20.570 1.00 71.88 132 GLU A C 1
ATOM 973 O O . GLU A 1 132 ? 20.171 3.427 -19.747 1.00 71.88 132 GLU A O 1
ATOM 978 N N . GLY A 1 133 ? 21.068 2.352 -21.498 1.00 71.62 133 GLY A N 1
ATOM 979 C CA . GLY A 1 133 ? 20.049 1.303 -21.569 1.00 71.62 133 GLY A CA 1
ATOM 980 C C . GLY A 1 133 ? 18.694 1.748 -22.150 1.00 71.62 133 GLY A C 1
ATOM 981 O O . GLY A 1 133 ? 18.571 2.822 -22.741 1.00 71.62 133 GLY A O 1
ATOM 982 N N . PRO A 1 134 ? 17.637 0.919 -22.016 1.00 69.81 134 PRO A N 1
ATOM 983 C CA . PRO A 1 134 ? 16.316 1.183 -22.606 1.00 69.81 134 PRO A CA 1
ATOM 984 C C . PRO A 1 134 ? 15.636 2.473 -22.117 1.00 69.81 134 PRO A C 1
ATOM 986 O O . PRO A 1 134 ? 14.713 2.963 -22.769 1.00 69.81 134 PRO A O 1
ATOM 989 N N . GLY A 1 135 ? 16.075 2.989 -20.966 1.00 72.94 135 GLY A N 1
ATOM 990 C CA . GLY A 1 135 ? 15.589 4.215 -20.338 1.00 72.94 135 GLY A CA 1
ATOM 991 C C . GLY A 1 135 ? 16.447 5.450 -20.589 1.00 72.94 135 GLY A C 1
ATOM 992 O O . GLY A 1 135 ? 16.144 6.476 -19.994 1.00 72.94 135 GLY A O 1
ATOM 993 N N . ALA A 1 136 ? 17.495 5.355 -21.416 1.00 81.19 136 ALA A N 1
ATOM 994 C CA . ALA A 1 136 ? 18.429 6.452 -21.637 1.00 81.19 136 ALA A CA 1
ATOM 995 C C . ALA A 1 136 ? 17.710 7.732 -22.091 1.00 81.19 136 ALA A C 1
ATOM 997 O O . ALA A 1 136 ? 16.980 7.715 -23.098 1.00 81.19 136 ALA A O 1
ATOM 998 N N . ILE A 1 137 ? 17.936 8.816 -21.346 1.00 82.88 137 ILE A N 1
ATOM 999 C CA . ILE A 1 137 ? 17.407 10.143 -21.663 1.00 82.88 137 ILE A CA 1
ATOM 1000 C C . ILE A 1 137 ? 18.158 10.768 -22.842 1.00 82.88 137 ILE A C 1
ATOM 1002 O O . ILE A 1 137 ? 19.354 10.557 -23.041 1.00 82.88 137 ILE A O 1
ATOM 1006 N N . THR A 1 138 ? 17.433 11.535 -23.647 1.00 84.94 138 THR A N 1
ATOM 1007 C CA . THR A 1 138 ? 17.968 12.292 -24.786 1.00 84.94 138 THR A CA 1
ATOM 1008 C C . THR A 1 138 ? 18.314 13.731 -24.413 1.00 84.94 138 THR A C 1
ATOM 1010 O O . THR A 1 138 ? 19.025 14.398 -25.164 1.00 84.94 138 THR A O 1
ATOM 1013 N N . GLY A 1 139 ? 17.836 14.197 -23.255 1.00 82.50 139 GLY A N 1
ATOM 1014 C CA . GLY A 1 139 ? 17.950 15.585 -22.808 1.00 82.50 139 GLY A CA 1
ATOM 1015 C C . GLY A 1 139 ? 16.786 16.463 -23.275 1.00 82.50 139 GLY A C 1
ATOM 1016 O O . GLY A 1 139 ? 16.771 17.655 -22.976 1.00 82.50 139 GLY A O 1
ATOM 1017 N N . ASP A 1 140 ? 15.810 15.884 -23.982 1.00 89.12 140 ASP A N 1
ATOM 1018 C CA . ASP A 1 140 ? 14.556 16.528 -24.362 1.00 89.12 140 ASP A CA 1
ATOM 1019 C C . ASP A 1 140 ? 13.409 15.916 -23.552 1.00 89.12 140 ASP A C 1
ATOM 1021 O O . ASP A 1 140 ? 12.975 14.787 -23.789 1.00 89.12 140 ASP A O 1
ATOM 1025 N N . TRP A 1 141 ? 12.903 16.679 -22.583 1.00 87.31 141 TRP A N 1
ATOM 1026 C CA . TRP A 1 141 ? 11.874 16.207 -21.662 1.00 87.31 141 TRP A CA 1
ATOM 1027 C C . TRP A 1 141 ? 10.553 15.850 -22.350 1.00 87.31 141 TRP A C 1
ATOM 1029 O O . TRP A 1 141 ? 9.892 14.889 -21.945 1.00 87.31 141 TRP A O 1
ATOM 1039 N N . ASP A 1 142 ? 10.178 16.569 -23.409 1.00 88.56 142 ASP A N 1
ATOM 1040 C CA . ASP A 1 142 ? 8.935 16.297 -24.135 1.00 88.56 142 ASP A CA 1
ATOM 1041 C C . ASP A 1 142 ? 9.017 14.965 -24.902 1.00 88.56 142 ASP A C 1
ATOM 1043 O O . ASP A 1 142 ? 7.998 14.305 -25.129 1.00 88.56 142 ASP A O 1
ATOM 1047 N N . VAL A 1 143 ? 10.235 14.521 -25.228 1.00 90.31 143 VAL A N 1
ATOM 1048 C CA . VAL A 1 143 ? 10.525 13.207 -25.820 1.00 90.31 143 VAL A CA 1
ATOM 1049 C C . VAL A 1 143 ? 10.710 12.127 -24.749 1.00 90.31 143 VAL A C 1
ATOM 1051 O O . VAL A 1 143 ? 10.199 11.010 -24.890 1.00 90.31 143 VAL A O 1
ATOM 1054 N N . ASP A 1 144 ? 11.436 12.434 -23.678 1.00 90.06 144 ASP A N 1
ATOM 1055 C CA . ASP A 1 144 ? 11.856 11.460 -22.672 1.00 90.06 144 ASP A CA 1
ATOM 1056 C C . ASP A 1 144 ? 10.704 11.059 -21.745 1.00 90.06 144 ASP A C 1
ATOM 1058 O O . ASP A 1 144 ? 10.484 9.866 -21.510 1.00 90.06 144 ASP A O 1
ATOM 1062 N N . ARG A 1 145 ? 9.885 12.017 -21.296 1.00 92.12 145 ARG A N 1
ATOM 1063 C CA . ARG A 1 145 ? 8.732 11.768 -20.417 1.00 92.12 145 ARG A CA 1
ATOM 1064 C C . ARG A 1 145 ? 7.788 10.674 -20.934 1.00 92.12 145 ARG A C 1
ATOM 1066 O O . ARG A 1 145 ? 7.546 9.712 -20.198 1.00 92.12 145 ARG A O 1
ATOM 1073 N N . PRO A 1 146 ? 7.224 10.754 -22.158 1.00 93.81 146 PRO A N 1
ATOM 1074 C CA . PRO A 1 146 ? 6.313 9.720 -22.641 1.00 93.81 146 PRO A CA 1
ATOM 1075 C C . PRO A 1 146 ? 7.001 8.356 -22.795 1.00 93.81 146 PRO A C 1
ATOM 1077 O O . PRO A 1 146 ? 6.364 7.331 -22.549 1.00 93.81 146 PRO A O 1
ATOM 1080 N N . ARG A 1 147 ? 8.297 8.317 -23.142 1.00 93.94 147 ARG A N 1
ATOM 1081 C CA . ARG A 1 147 ? 9.072 7.069 -23.247 1.00 93.94 147 ARG A CA 1
ATOM 1082 C C . ARG A 1 147 ? 9.275 6.406 -21.886 1.00 93.94 147 ARG A C 1
ATOM 1084 O O . ARG A 1 147 ? 9.035 5.203 -21.762 1.00 93.94 147 ARG A O 1
ATOM 1091 N N . LEU A 1 148 ? 9.671 7.177 -20.874 1.00 93.69 148 LEU A N 1
ATOM 1092 C CA . LEU A 1 148 ? 9.876 6.697 -19.506 1.00 93.69 148 LEU A CA 1
ATOM 1093 C C . LEU A 1 148 ? 8.567 6.169 -18.908 1.00 93.69 148 LEU A C 1
ATOM 1095 O O . LEU A 1 148 ? 8.531 5.052 -18.395 1.00 93.69 148 LEU A O 1
ATOM 1099 N N . LEU A 1 149 ? 7.462 6.905 -19.066 1.00 95.62 149 LEU A N 1
ATOM 1100 C CA . LEU A 1 149 ? 6.146 6.473 -18.579 1.00 95.62 149 LEU A CA 1
ATOM 1101 C C . LEU A 1 149 ? 5.621 5.233 -19.321 1.00 95.62 149 LEU A C 1
ATOM 1103 O O . LEU A 1 149 ? 5.025 4.351 -18.699 1.00 95.62 149 LEU A O 1
ATOM 1107 N N . ALA A 1 150 ? 5.877 5.109 -20.627 1.00 95.69 150 ALA A N 1
ATOM 1108 C CA . ALA A 1 150 ? 5.546 3.898 -21.380 1.00 95.69 150 ALA A CA 1
ATOM 1109 C C . ALA A 1 150 ? 6.378 2.686 -20.922 1.00 95.69 150 ALA A C 1
ATOM 1111 O O . ALA A 1 150 ? 5.857 1.568 -20.831 1.00 95.69 150 ALA A O 1
ATOM 1112 N N . ARG A 1 151 ? 7.663 2.891 -20.596 1.00 95.56 151 ARG A N 1
ATOM 1113 C CA . ARG A 1 151 ? 8.515 1.844 -20.016 1.00 95.56 151 ARG A CA 1
ATOM 1114 C C . ARG A 1 151 ? 8.016 1.436 -18.632 1.00 95.56 151 ARG A C 1
ATOM 1116 O O . ARG A 1 151 ? 7.873 0.236 -18.401 1.00 95.56 151 ARG A O 1
ATOM 1123 N N . ALA A 1 152 ? 7.678 2.403 -17.775 1.00 96.69 152 ALA A N 1
ATOM 1124 C CA . ALA A 1 152 ? 7.097 2.170 -16.455 1.00 96.69 152 ALA A CA 1
ATOM 1125 C C . ALA A 1 152 ? 5.864 1.266 -16.543 1.00 96.69 152 ALA A C 1
ATOM 1127 O O . ALA A 1 152 ? 5.798 0.232 -15.884 1.00 96.69 152 ALA A O 1
ATOM 1128 N N . GLU A 1 153 ? 4.915 1.606 -17.420 1.00 97.75 153 GLU A N 1
ATOM 1129 C CA . GLU A 1 153 ? 3.700 0.817 -17.616 1.00 97.75 153 GLU A CA 1
ATOM 1130 C C . GLU A 1 153 ? 4.012 -0.617 -18.066 1.00 97.75 153 GLU A C 1
ATOM 1132 O O . GLU A 1 153 ? 3.451 -1.572 -17.527 1.00 97.75 153 GLU A O 1
ATOM 1137 N N . LYS A 1 154 ? 4.931 -0.795 -19.024 1.00 97.12 154 LYS A N 1
ATOM 1138 C CA . LYS A 1 154 ? 5.325 -2.127 -19.506 1.00 97.12 154 LYS A CA 1
ATOM 1139 C C . LYS A 1 154 ? 5.915 -2.986 -18.384 1.00 97.12 154 LYS A C 1
ATOM 1141 O O . LYS A 1 154 ? 5.521 -4.139 -18.234 1.00 97.12 154 LYS A O 1
ATOM 1146 N N . VAL A 1 155 ? 6.840 -2.422 -17.612 1.00 97.06 155 VAL A N 1
ATOM 1147 C CA . VAL A 1 155 ? 7.518 -3.079 -16.484 1.00 97.06 155 VAL A CA 1
ATOM 1148 C C . VAL A 1 155 ? 6.514 -3.432 -15.381 1.00 97.06 155 VAL A C 1
ATOM 1150 O O . VAL A 1 155 ? 6.465 -4.574 -14.926 1.00 97.06 155 VAL A O 1
ATOM 1153 N N . LEU A 1 156 ? 5.635 -2.496 -15.015 1.00 98.00 156 LEU A N 1
ATOM 1154 C CA . LEU A 1 156 ? 4.604 -2.711 -13.997 1.00 98.00 156 LEU A CA 1
ATOM 1155 C C . LEU A 1 156 ? 3.556 -3.745 -14.421 1.00 98.00 156 LEU A C 1
ATOM 1157 O O . LEU A 1 156 ? 3.072 -4.492 -13.578 1.00 98.00 156 LEU A O 1
ATOM 1161 N N . ARG A 1 157 ? 3.231 -3.869 -15.714 1.00 97.44 157 ARG A N 1
ATOM 1162 C CA . ARG A 1 157 ? 2.356 -4.952 -16.200 1.00 97.44 157 ARG A CA 1
ATOM 1163 C C . ARG A 1 157 ? 3.001 -6.335 -16.066 1.00 97.44 157 ARG A C 1
ATOM 1165 O O . ARG A 1 157 ? 2.290 -7.302 -15.803 1.00 97.44 157 ARG A O 1
ATOM 1172 N N . VAL A 1 158 ? 4.327 -6.443 -16.191 1.00 96.69 158 VAL A N 1
ATOM 1173 C CA . VAL A 1 158 ? 5.041 -7.691 -15.866 1.00 96.69 158 VAL A CA 1
ATOM 1174 C C . VAL A 1 158 ? 4.960 -7.959 -14.364 1.00 96.69 158 VAL A C 1
ATOM 1176 O O . VAL A 1 158 ? 4.567 -9.059 -13.973 1.00 96.69 158 VAL A O 1
ATOM 1179 N N . ALA A 1 159 ? 5.212 -6.947 -13.526 1.00 95.31 159 ALA A N 1
ATOM 1180 C CA . ALA A 1 159 ? 5.038 -7.059 -12.076 1.00 95.31 159 ALA A CA 1
ATOM 1181 C C . ALA A 1 159 ? 3.614 -7.516 -11.706 1.00 95.31 159 ALA A C 1
ATOM 1183 O O . ALA A 1 159 ? 3.466 -8.425 -10.897 1.00 95.31 159 ALA A O 1
ATOM 1184 N N . ALA A 1 160 ? 2.579 -6.974 -12.359 1.00 94.56 160 ALA A N 1
ATOM 1185 C CA . ALA A 1 160 ? 1.182 -7.363 -12.156 1.00 94.56 160 ALA A CA 1
ATOM 1186 C C . ALA A 1 160 ? 0.934 -8.843 -12.478 1.00 94.56 160 ALA A C 1
ATOM 1188 O O . ALA A 1 160 ? 0.154 -9.492 -11.794 1.00 94.56 160 ALA A O 1
ATOM 1189 N N . SER A 1 161 ? 1.597 -9.399 -13.496 1.00 93.88 161 SER A N 1
ATOM 1190 C CA . SER A 1 161 ? 1.450 -10.823 -13.832 1.00 93.88 161 SER A CA 1
ATOM 1191 C C . SER A 1 161 ? 2.077 -11.754 -12.788 1.00 93.88 161 SER A C 1
ATOM 1193 O O . SER A 1 161 ? 1.574 -12.851 -12.562 1.00 93.88 161 SER A O 1
ATOM 1195 N N . LEU A 1 162 ? 3.146 -11.300 -12.128 1.00 91.62 162 LEU A N 1
ATOM 1196 C CA . LEU A 1 162 ? 3.853 -12.040 -11.078 1.00 91.62 162 LEU A CA 1
ATOM 1197 C C . LEU A 1 162 ? 3.257 -11.787 -9.684 1.00 91.62 162 LEU A C 1
ATOM 1199 O O . LEU A 1 162 ? 3.441 -12.592 -8.775 1.00 91.62 162 LEU A O 1
ATOM 1203 N N . ARG A 1 163 ? 2.558 -10.659 -9.508 1.00 90.38 163 ARG A N 1
ATOM 1204 C CA . ARG A 1 163 ? 1.936 -10.192 -8.260 1.00 90.38 163 ARG A CA 1
ATOM 1205 C C . ARG A 1 163 ? 0.489 -9.735 -8.528 1.00 90.38 163 ARG A C 1
ATOM 1207 O O . ARG A 1 163 ? 0.172 -8.559 -8.348 1.00 90.38 163 ARG A O 1
ATOM 1214 N N . PRO A 1 164 ? -0.404 -10.638 -8.980 1.00 89.19 164 PRO A N 1
ATOM 1215 C CA . PRO A 1 164 ? -1.744 -10.273 -9.464 1.00 89.19 164 PRO A CA 1
ATOM 1216 C C . PRO A 1 164 ? -2.625 -9.620 -8.400 1.00 89.19 164 PRO A C 1
ATOM 1218 O O . PRO A 1 164 ? -3.464 -8.774 -8.719 1.00 89.19 164 PRO A O 1
ATOM 1221 N N . ASP A 1 165 ? -2.394 -9.987 -7.144 1.00 87.88 165 ASP A N 1
ATOM 1222 C CA . ASP A 1 165 ? -3.138 -9.536 -5.978 1.00 87.88 165 ASP A CA 1
ATOM 1223 C C . ASP A 1 165 ? -2.510 -8.331 -5.266 1.00 87.88 165 ASP A C 1
ATOM 1225 O O . ASP A 1 165 ? -2.997 -7.936 -4.214 1.00 87.88 165 ASP A O 1
ATOM 1229 N N . ASP A 1 166 ? -1.460 -7.723 -5.816 1.00 90.56 166 ASP A N 1
ATOM 1230 C CA . ASP A 1 166 ? -0.743 -6.624 -5.172 1.00 90.56 166 ASP A CA 1
ATOM 1231 C C . ASP A 1 166 ? -1.264 -5.246 -5.605 1.00 90.56 166 ASP A C 1
ATOM 1233 O O . ASP A 1 166 ? -1.046 -4.803 -6.736 1.00 90.56 166 ASP A O 1
ATOM 1237 N N . SER A 1 167 ? -1.924 -4.543 -4.683 1.00 91.88 167 SER A N 1
ATOM 1238 C CA . SER A 1 167 ? -2.495 -3.211 -4.903 1.00 91.88 167 SER A CA 1
ATOM 1239 C C . SER A 1 167 ? -1.439 -2.158 -5.237 1.00 91.88 167 SER A C 1
ATOM 1241 O O . SER A 1 167 ? -1.748 -1.165 -5.896 1.00 91.88 167 SER A O 1
ATOM 1243 N N . VAL A 1 168 ? -0.189 -2.351 -4.798 1.00 93.50 168 VAL A N 1
ATOM 1244 C CA . VAL A 1 168 ? 0.900 -1.398 -5.047 1.00 93.50 168 VAL A CA 1
ATOM 1245 C C . VAL A 1 168 ? 1.204 -1.287 -6.539 1.00 93.50 168 VAL A C 1
ATOM 1247 O O . VAL A 1 168 ? 1.490 -0.192 -7.025 1.00 93.50 168 VAL A O 1
ATOM 1250 N N . VAL A 1 169 ? 1.080 -2.388 -7.287 1.00 95.94 169 VAL A N 1
ATOM 1251 C CA . VAL A 1 169 ? 1.273 -2.371 -8.742 1.00 95.94 169 VAL A CA 1
ATOM 1252 C C . VAL A 1 169 ? 0.247 -1.448 -9.403 1.00 95.94 169 VAL A C 1
ATOM 1254 O O . VAL A 1 169 ? 0.612 -0.613 -10.229 1.00 95.94 169 VAL A O 1
ATOM 1257 N N . ASP A 1 170 ? -1.027 -1.547 -9.011 1.00 96.75 170 ASP A N 1
ATOM 1258 C CA . ASP A 1 170 ? -2.087 -0.703 -9.571 1.00 96.75 170 ASP A CA 1
ATOM 1259 C C . ASP A 1 170 ? -1.941 0.761 -9.147 1.00 96.75 170 ASP A C 1
ATOM 1261 O O . ASP A 1 170 ? -2.199 1.663 -9.939 1.00 96.75 170 ASP A O 1
ATOM 1265 N N . PHE A 1 171 ? -1.473 1.017 -7.925 1.00 95.94 171 PHE A N 1
ATOM 1266 C CA . PHE A 1 171 ? -1.172 2.366 -7.448 1.00 95.94 171 PHE A CA 1
ATOM 1267 C C . PHE A 1 171 ? -0.054 3.031 -8.262 1.00 95.94 171 PHE A C 1
ATOM 1269 O O . PHE A 1 171 ? -0.208 4.178 -8.686 1.00 95.94 171 PHE A O 1
ATOM 1276 N N . LEU A 1 172 ? 1.021 2.302 -8.572 1.00 97.06 172 LEU A N 1
ATOM 1277 C CA . LEU A 1 172 ? 2.096 2.793 -9.439 1.00 97.06 172 LEU A CA 1
ATOM 1278 C C . LEU A 1 172 ? 1.641 2.969 -10.895 1.00 97.06 172 LEU A C 1
ATOM 1280 O O . LEU A 1 172 ? 1.994 3.961 -11.534 1.00 97.06 172 LEU A O 1
ATOM 1284 N N . LEU A 1 173 ? 0.807 2.064 -11.417 1.00 97.94 173 LEU A N 1
ATOM 1285 C CA . LEU A 1 173 ? 0.180 2.240 -12.731 1.00 97.94 173 LEU A CA 1
ATOM 1286 C C . LEU A 1 173 ? -0.722 3.483 -12.751 1.00 97.94 173 LEU A C 1
ATOM 1288 O O . LEU A 1 173 ? -0.720 4.230 -13.732 1.00 97.94 173 LEU A O 1
ATOM 1292 N N . ALA A 1 174 ? -1.461 3.741 -11.668 1.00 97.31 174 ALA A N 1
ATOM 1293 C CA . ALA A 1 174 ? -2.271 4.944 -11.527 1.00 97.31 174 ALA A CA 1
ATOM 1294 C C . ALA A 1 174 ? -1.395 6.202 -11.531 1.00 97.31 174 ALA A C 1
ATOM 1296 O O . ALA A 1 174 ? -1.781 7.216 -12.108 1.00 97.31 174 ALA A O 1
ATOM 1297 N N . ASP A 1 175 ? -0.200 6.147 -10.946 1.00 96.56 175 ASP A N 1
ATOM 1298 C CA . ASP A 1 175 ? 0.766 7.242 -11.016 1.00 96.56 175 ASP A CA 1
ATOM 1299 C C . ASP A 1 175 ? 1.337 7.480 -12.398 1.00 96.56 175 ASP A C 1
ATOM 1301 O O . ASP A 1 175 ? 1.430 8.638 -12.807 1.00 96.56 175 ASP A O 1
ATOM 1305 N N . ALA A 1 176 ? 1.632 6.418 -13.146 1.00 96.94 176 ALA A N 1
ATOM 1306 C CA . ALA A 1 176 ? 1.995 6.544 -14.550 1.00 96.94 176 ALA A CA 1
ATOM 1307 C C . ALA A 1 176 ? 0.853 7.178 -15.368 1.00 96.94 176 ALA A C 1
ATOM 1309 O O . ALA A 1 176 ? 1.092 8.035 -16.217 1.00 96.94 176 ALA A O 1
ATOM 1310 N N . ALA A 1 177 ? -0.404 6.804 -15.106 1.00 97.56 177 ALA A N 1
ATOM 1311 C CA . ALA A 1 177 ? -1.573 7.395 -15.760 1.00 97.56 177 ALA A CA 1
ATOM 1312 C C . ALA A 1 177 ? -1.746 8.887 -15.414 1.00 97.56 177 ALA A C 1
ATOM 1314 O O . ALA A 1 177 ? -1.848 9.711 -16.323 1.00 97.56 177 ALA A O 1
ATOM 1315 N N . ARG A 1 178 ? -1.656 9.267 -14.129 1.00 96.56 178 ARG A N 1
ATOM 1316 C CA . ARG A 1 178 ? -1.668 10.683 -13.702 1.00 96.56 178 ARG A CA 1
ATOM 1317 C C . ARG A 1 178 ? -0.543 11.477 -14.349 1.00 96.56 178 ARG A C 1
ATOM 1319 O O . ARG A 1 178 ? -0.779 12.571 -14.849 1.00 96.56 178 ARG A O 1
ATOM 1326 N N . ALA A 1 179 ? 0.665 10.916 -14.374 1.00 94.38 179 ALA A N 1
ATOM 1327 C CA . ALA A 1 179 ? 1.827 11.553 -14.977 1.00 94.38 179 ALA A CA 1
ATOM 1328 C C . ALA A 1 179 ? 1.678 11.735 -16.496 1.00 94.38 179 ALA A C 1
ATOM 1330 O O . ALA A 1 179 ? 2.337 12.602 -17.056 1.00 94.38 179 ALA A O 1
ATOM 1331 N N . ARG A 1 180 ? 0.791 10.990 -17.166 1.00 95.31 180 ARG A N 1
ATOM 1332 C CA . ARG A 1 180 ? 0.407 11.213 -18.572 1.00 95.31 180 ARG A CA 1
ATOM 1333 C C . ARG A 1 180 ? -0.782 12.164 -18.753 1.00 95.31 180 ARG A C 1
ATOM 1335 O O . ARG A 1 180 ? -1.122 12.483 -19.885 1.00 95.31 180 ARG A O 1
ATOM 1342 N N . GLY A 1 181 ? -1.417 12.611 -17.670 1.00 95.31 181 GLY A N 1
ATOM 1343 C CA . GLY A 1 181 ? -2.642 13.415 -17.710 1.00 95.31 181 GLY A CA 1
ATOM 1344 C C . GLY A 1 181 ? -3.937 12.602 -17.847 1.00 95.31 181 GLY A C 1
ATOM 1345 O O . GLY A 1 181 ? -5.005 13.190 -17.996 1.00 95.31 181 GLY A O 1
ATOM 1346 N N . ASP A 1 182 ? -3.876 11.270 -17.759 1.00 97.06 182 ASP A N 1
ATOM 1347 C CA . ASP A 1 182 ? -5.043 10.386 -17.844 1.00 97.06 182 ASP A CA 1
ATOM 1348 C C . ASP A 1 182 ? -5.635 10.119 -16.450 1.00 97.06 182 ASP A C 1
ATOM 1350 O O . ASP A 1 182 ? -5.390 9.097 -15.799 1.00 97.06 182 ASP A O 1
ATOM 1354 N N . MET A 1 183 ? -6.394 11.098 -15.955 1.00 95.81 183 MET A N 1
ATOM 1355 C CA . MET A 1 183 ? -7.049 11.018 -14.645 1.00 95.81 183 MET A CA 1
ATOM 1356 C C . MET A 1 183 ? -8.133 9.926 -14.562 1.00 95.81 183 MET A C 1
ATOM 1358 O O . MET A 1 183 ? -8.187 9.257 -13.526 1.00 95.81 183 MET A O 1
ATOM 1362 N N . PRO A 1 184 ? -8.973 9.694 -15.596 1.00 98.00 184 PRO A N 1
ATOM 1363 C CA . PRO A 1 184 ? -9.936 8.592 -15.584 1.00 98.00 184 PRO A CA 1
ATOM 1364 C C . PRO A 1 184 ? -9.276 7.215 -15.457 1.00 98.00 184 PRO A C 1
ATOM 1366 O O . PRO A 1 184 ? -9.692 6.426 -14.607 1.00 98.00 184 PRO A O 1
ATOM 1369 N N . ALA A 1 185 ? -8.216 6.932 -16.227 1.00 97.00 185 ALA A N 1
ATOM 1370 C CA . ALA A 1 185 ? -7.503 5.661 -16.100 1.00 97.00 185 ALA A CA 1
ATOM 1371 C C . ALA A 1 185 ? -6.842 5.520 -14.724 1.00 97.00 185 ALA A C 1
ATOM 1373 O O . ALA A 1 185 ? -6.891 4.449 -14.117 1.00 97.00 185 ALA A O 1
ATOM 1374 N N . ALA A 1 186 ? -6.274 6.606 -14.189 1.00 96.44 186 ALA A N 1
ATOM 1375 C CA . ALA A 1 186 ? -5.705 6.599 -12.847 1.00 96.44 186 ALA A CA 1
ATOM 1376 C C . ALA A 1 186 ? -6.745 6.274 -11.764 1.00 96.44 186 ALA A C 1
ATOM 1378 O O . ALA A 1 186 ? -6.443 5.527 -10.834 1.00 96.44 186 ALA A O 1
ATOM 1379 N N . ALA A 1 187 ? -7.957 6.825 -11.867 1.00 94.31 187 ALA A N 1
ATOM 1380 C CA . ALA A 1 187 ? -9.037 6.546 -10.925 1.00 94.31 187 ALA A CA 1
ATOM 1381 C C . ALA A 1 187 ? -9.455 5.068 -10.968 1.00 94.31 187 ALA A C 1
ATOM 1383 O O . ALA A 1 187 ? -9.527 4.432 -9.918 1.00 94.31 187 ALA A O 1
ATOM 1384 N N . ALA A 1 188 ? -9.628 4.508 -12.169 1.00 96.62 188 ALA A N 1
ATOM 1385 C CA . ALA A 1 188 ? -9.964 3.096 -12.349 1.00 96.62 188 ALA A CA 1
ATOM 1386 C C . ALA A 1 188 ? -8.887 2.159 -11.774 1.00 96.62 188 ALA A C 1
ATOM 1388 O O . ALA A 1 188 ? -9.204 1.163 -11.130 1.00 96.62 188 ALA A O 1
ATOM 1389 N N . LEU A 1 189 ? -7.606 2.497 -11.950 1.00 97.00 189 LEU A N 1
ATOM 1390 C CA . LEU A 1 189 ? -6.492 1.727 -11.389 1.00 97.00 189 LEU A CA 1
ATOM 1391 C C . LEU A 1 189 ? -6.448 1.796 -9.857 1.00 97.00 189 LEU A C 1
ATOM 1393 O O . LEU A 1 189 ? -6.201 0.783 -9.208 1.00 97.00 189 LEU A O 1
ATOM 1397 N N . VAL A 1 190 ? -6.739 2.954 -9.255 1.00 93.44 190 VAL A N 1
ATOM 1398 C CA . VAL A 1 190 ? -6.872 3.047 -7.791 1.00 93.44 190 VAL A CA 1
ATOM 1399 C C . VAL A 1 190 ? -8.028 2.192 -7.293 1.00 93.44 190 VAL A C 1
ATOM 1401 O O . VAL A 1 190 ? -7.851 1.460 -6.325 1.00 93.44 190 VAL A O 1
ATOM 1404 N N . GLU A 1 191 ? -9.190 2.261 -7.938 1.00 92.25 191 GLU A N 1
ATOM 1405 C CA . GLU A 1 191 ? -10.354 1.451 -7.571 1.00 92.25 191 GLU A CA 1
ATOM 1406 C C . GLU A 1 191 ? -10.063 -0.051 -7.693 1.00 92.25 191 GLU A C 1
ATOM 1408 O O . GLU A 1 191 ? -10.382 -0.829 -6.794 1.00 92.25 191 GLU A O 1
ATOM 1413 N N . GLN A 1 192 ? -9.362 -0.456 -8.751 1.00 92.94 192 GLN A N 1
ATOM 1414 C CA . GLN A 1 192 ? -8.877 -1.822 -8.908 1.00 92.94 192 GLN A CA 1
ATOM 1415 C C . GLN A 1 192 ? -7.927 -2.222 -7.769 1.00 92.94 192 GLN A C 1
ATOM 1417 O O . GLN A 1 192 ? -8.108 -3.282 -7.168 1.00 92.94 192 GLN A O 1
ATOM 1422 N N . GLY A 1 193 ? -6.939 -1.380 -7.448 1.00 90.88 193 GLY A N 1
ATOM 1423 C CA . GLY A 1 193 ? -5.980 -1.629 -6.370 1.00 90.88 193 GLY A CA 1
ATOM 1424 C C . GLY A 1 193 ? -6.644 -1.707 -4.994 1.00 90.88 193 GLY A C 1
ATOM 1425 O O . GLY A 1 193 ? -6.298 -2.568 -4.190 1.00 90.88 193 GLY A O 1
ATOM 1426 N N . LEU A 1 194 ? -7.662 -0.881 -4.742 1.00 87.56 194 LEU A N 1
ATOM 1427 C CA . LEU A 1 194 ? -8.485 -0.924 -3.528 1.00 87.56 194 LEU A CA 1
ATOM 1428 C C . LEU A 1 194 ? -9.172 -2.275 -3.313 1.00 87.56 194 LEU A C 1
ATOM 1430 O O . LEU A 1 194 ? -9.429 -2.667 -2.176 1.00 87.56 194 LEU A O 1
ATOM 1434 N N . GLY A 1 195 ? -9.461 -2.991 -4.399 1.00 85.81 195 GLY A N 1
ATOM 1435 C CA . GLY A 1 195 ? -10.023 -4.330 -4.348 1.00 85.81 195 GLY A CA 1
ATOM 1436 C C . GLY A 1 195 ? -9.007 -5.425 -4.028 1.00 85.81 195 GLY A C 1
ATOM 1437 O O . GLY A 1 195 ? -9.440 -6.566 -3.874 1.00 85.81 195 GLY A O 1
ATOM 1438 N N . LYS A 1 196 ? -7.700 -5.127 -3.971 1.00 87.75 196 LYS A N 1
ATOM 1439 C CA . LYS A 1 196 ? -6.574 -6.076 -3.866 1.00 87.75 196 LYS A CA 1
ATOM 1440 C C . LYS A 1 196 ? -5.866 -6.054 -2.506 1.00 87.75 196 LYS A C 1
ATOM 1442 O O . LYS A 1 196 ? -6.251 -5.339 -1.585 1.00 87.75 196 LYS A O 1
ATOM 1447 N N . CYS A 1 197 ? -4.855 -6.907 -2.364 1.00 85.00 197 CYS A N 1
ATOM 1448 C CA . CYS A 1 197 ? -4.025 -7.027 -1.174 1.00 85.00 197 CYS A CA 1
ATOM 1449 C C . CYS A 1 197 ? -2.956 -5.934 -1.178 1.00 85.00 197 CYS A C 1
ATOM 1451 O O . CYS A 1 197 ? -2.267 -5.739 -2.174 1.00 85.00 197 CYS A O 1
ATOM 1453 N N . THR A 1 198 ? -2.756 -5.261 -0.050 1.00 82.06 198 THR A N 1
ATOM 1454 C CA . THR A 1 198 ? -1.624 -4.341 0.115 1.00 82.06 198 THR A CA 1
ATOM 1455 C C . THR A 1 198 ? -0.477 -5.094 0.778 1.00 82.06 198 THR A C 1
ATOM 1457 O O . THR A 1 198 ? -0.474 -5.273 1.992 1.00 82.06 198 THR A O 1
ATOM 1460 N N . LEU A 1 199 ? 0.462 -5.596 -0.030 1.00 82.06 199 LEU A N 1
ATOM 1461 C CA . LEU A 1 199 ? 1.565 -6.441 0.445 1.00 82.06 199 LEU A CA 1
ATOM 1462 C C . LEU A 1 199 ? 2.651 -5.585 1.120 1.00 82.06 199 LEU A C 1
ATOM 1464 O O . LEU A 1 199 ? 3.009 -4.518 0.607 1.00 82.06 199 LEU A O 1
ATOM 1468 N N . ALA A 1 200 ? 3.183 -6.024 2.263 1.00 81.00 200 ALA A N 1
ATOM 1469 C CA . ALA A 1 200 ? 4.114 -5.237 3.070 1.00 81.00 200 ALA A CA 1
ATOM 1470 C C . ALA A 1 200 ? 5.456 -5.029 2.358 1.00 81.00 200 ALA A C 1
ATOM 1472 O O . ALA A 1 200 ? 5.976 -3.914 2.391 1.00 81.00 200 ALA A O 1
ATOM 1473 N N . SER A 1 201 ? 5.981 -6.030 1.639 1.00 86.00 201 SER A N 1
ATOM 1474 C CA . SER A 1 201 ? 7.233 -5.879 0.873 1.00 86.00 201 SER A CA 1
ATOM 1475 C C . SER A 1 201 ? 7.120 -4.802 -0.211 1.00 86.00 201 SER A C 1
ATOM 1477 O O . SER A 1 201 ? 7.993 -3.947 -0.360 1.00 86.00 201 SER A O 1
ATOM 1479 N N . SER A 1 202 ? 6.006 -4.797 -0.939 1.00 89.62 202 SER A N 1
ATOM 1480 C CA . SER A 1 202 ? 5.717 -3.814 -1.988 1.00 89.62 202 SER A CA 1
ATOM 1481 C C . SER A 1 202 ? 5.470 -2.423 -1.413 1.00 89.62 202 SER A C 1
ATOM 1483 O O . SER A 1 202 ? 5.926 -1.416 -1.949 1.00 89.62 202 SER A O 1
ATOM 1485 N N . THR A 1 203 ? 4.793 -2.367 -0.268 1.00 87.88 203 THR A N 1
ATOM 1486 C CA . THR A 1 203 ? 4.573 -1.128 0.479 1.00 87.88 203 THR A CA 1
ATOM 1487 C C . THR A 1 203 ? 5.891 -0.535 0.973 1.00 87.88 203 THR A C 1
ATOM 1489 O O . THR A 1 203 ? 6.099 0.674 0.883 1.00 87.88 203 THR A O 1
ATOM 1492 N N . ALA A 1 204 ? 6.820 -1.376 1.433 1.00 87.31 204 ALA A N 1
ATOM 1493 C CA . ALA A 1 204 ? 8.151 -0.944 1.838 1.00 87.31 204 ALA A CA 1
ATOM 1494 C C . ALA A 1 204 ? 8.937 -0.342 0.663 1.00 87.31 204 ALA A C 1
ATOM 1496 O O . ALA A 1 204 ? 9.651 0.641 0.855 1.00 87.31 204 ALA A O 1
ATOM 1497 N N . VAL A 1 205 ? 8.773 -0.880 -0.550 1.00 90.50 205 VAL A N 1
ATOM 1498 C CA . VAL A 1 205 ? 9.342 -0.308 -1.781 1.00 90.50 205 VAL A CA 1
ATOM 1499 C C . VAL A 1 205 ? 8.761 1.086 -2.063 1.00 90.50 205 VAL A C 1
ATOM 1501 O O . VAL A 1 205 ? 9.538 2.025 -2.256 1.00 90.50 205 VAL A O 1
ATOM 1504 N N . LEU A 1 206 ? 7.437 1.280 -1.943 1.00 90.50 206 LEU A N 1
ATOM 1505 C CA . LEU A 1 206 ? 6.834 2.619 -2.052 1.00 90.50 206 LEU A CA 1
ATOM 1506 C C . LEU A 1 206 ? 7.461 3.605 -1.064 1.00 90.50 206 LEU A C 1
ATOM 1508 O O . LEU A 1 206 ? 7.984 4.635 -1.479 1.00 90.50 206 LEU A O 1
ATOM 1512 N N . VAL A 1 207 ? 7.445 3.281 0.232 1.00 88.94 207 VAL A N 1
ATOM 1513 C CA . VAL A 1 207 ? 7.958 4.163 1.295 1.00 88.94 207 VAL A CA 1
ATOM 1514 C C . VAL A 1 207 ? 9.420 4.532 1.049 1.00 88.94 207 VAL A C 1
ATOM 1516 O O . VAL A 1 207 ? 9.796 5.693 1.188 1.00 88.94 207 VAL A O 1
ATOM 1519 N N . ARG A 1 208 ? 10.230 3.556 0.632 1.00 89.00 208 ARG A N 1
ATOM 1520 C CA . ARG A 1 208 ? 11.672 3.703 0.431 1.00 89.00 208 ARG A CA 1
ATOM 1521 C C . ARG A 1 208 ? 12.040 4.664 -0.701 1.00 89.00 208 ARG A C 1
ATOM 1523 O O . ARG A 1 208 ? 12.987 5.424 -0.539 1.00 89.00 208 ARG A O 1
ATOM 1530 N N . TYR A 1 209 ? 11.324 4.623 -1.823 1.00 89.62 209 TYR A N 1
ATOM 1531 C CA . TYR A 1 209 ? 11.676 5.403 -3.019 1.00 89.62 209 TYR A CA 1
ATOM 1532 C C . TYR A 1 209 ? 10.791 6.637 -3.240 1.00 89.62 209 TYR A C 1
ATOM 1534 O O . TYR A 1 209 ? 11.230 7.587 -3.873 1.00 89.62 209 TYR A O 1
ATOM 1542 N N . GLN A 1 210 ? 9.553 6.652 -2.734 1.00 87.12 210 GLN A N 1
ATOM 1543 C CA . GLN A 1 210 ? 8.649 7.810 -2.835 1.00 87.12 210 GLN A CA 1
ATOM 1544 C C . GLN A 1 210 ? 8.608 8.662 -1.558 1.00 87.12 210 GLN A C 1
ATOM 1546 O O . GLN A 1 210 ? 7.891 9.660 -1.530 1.00 87.12 210 GLN A O 1
ATOM 1551 N N . GLY A 1 211 ? 9.324 8.276 -0.493 1.00 82.62 211 GLY A N 1
ATOM 1552 C CA . GLY A 1 211 ? 9.357 9.034 0.764 1.00 82.62 211 GLY A CA 1
ATOM 1553 C C . GLY A 1 211 ? 7.966 9.254 1.367 1.00 82.62 211 GLY A C 1
ATOM 1554 O O . GLY A 1 211 ? 7.697 10.306 1.947 1.00 82.62 211 GLY A O 1
ATOM 1555 N N . LEU A 1 212 ? 7.047 8.302 1.163 1.00 83.44 212 LEU A N 1
ATOM 1556 C CA . LEU A 1 212 ? 5.654 8.457 1.572 1.00 83.44 212 LEU A CA 1
ATOM 1557 C C . LEU A 1 212 ? 5.533 8.427 3.093 1.00 83.44 212 LEU A C 1
ATOM 1559 O O . LEU A 1 212 ? 5.970 7.478 3.743 1.00 83.44 212 LEU A O 1
ATOM 1563 N N . ASN A 1 213 ? 4.855 9.434 3.637 1.00 78.56 213 ASN A N 1
ATOM 1564 C CA . ASN A 1 213 ? 4.535 9.487 5.055 1.00 78.56 213 ASN A CA 1
ATOM 1565 C C . ASN A 1 213 ? 3.228 8.730 5.337 1.00 78.56 213 ASN A C 1
ATOM 1567 O O . ASN A 1 213 ? 2.232 8.954 4.633 1.00 78.56 213 ASN A O 1
ATOM 1571 N N . PRO A 1 214 ? 3.212 7.852 6.356 1.00 81.31 214 PRO A N 1
ATOM 1572 C CA . PRO A 1 214 ? 1.982 7.298 6.890 1.00 81.31 214 PRO A CA 1
ATOM 1573 C C . PRO A 1 214 ? 1.108 8.401 7.485 1.00 81.31 214 PRO A C 1
ATOM 1575 O O . PRO A 1 214 ? 1.571 9.254 8.243 1.00 81.31 214 PRO A O 1
ATOM 1578 N N . HIS A 1 215 ? -0.170 8.364 7.142 1.00 85.38 215 HIS A N 1
ATOM 1579 C CA . HIS A 1 215 ? -1.219 9.118 7.799 1.00 85.38 215 HIS A CA 1
ATOM 1580 C C . HIS A 1 215 ? -2.176 8.116 8.440 1.00 85.38 215 HIS A C 1
ATOM 1582 O O . HIS A 1 215 ? -2.772 7.321 7.708 1.00 85.38 215 HIS A O 1
ATOM 1588 N N . PRO A 1 216 ? -2.343 8.129 9.769 1.00 85.88 216 PRO A N 1
ATOM 1589 C CA . PRO A 1 216 ? -3.225 7.184 10.432 1.00 85.88 216 PRO A CA 1
ATOM 1590 C C . PRO A 1 216 ? -4.676 7.349 10.015 1.00 85.88 216 PRO A C 1
ATOM 1592 O O . PRO A 1 216 ? -5.120 8.438 9.638 1.00 85.88 216 PRO A O 1
ATOM 1595 N N . ALA A 1 217 ? -5.436 6.266 10.167 1.00 90.56 217 ALA A N 1
ATOM 1596 C CA . ALA A 1 217 ? -6.882 6.356 10.104 1.00 90.56 217 ALA A CA 1
ATOM 1597 C C . ALA A 1 217 ? -7.405 7.281 11.214 1.00 90.56 217 ALA A C 1
ATOM 1599 O O . ALA A 1 217 ? -6.960 7.223 12.363 1.00 90.56 217 ALA A O 1
ATOM 1600 N N . ALA A 1 218 ? -8.379 8.117 10.870 1.00 89.94 218 ALA A N 1
ATOM 1601 C CA . ALA A 1 218 ? -8.990 9.068 11.790 1.00 89.94 218 ALA A CA 1
ATOM 1602 C C . ALA A 1 218 ? -10.499 8.862 11.795 1.00 89.94 218 ALA A C 1
ATOM 1604 O O . ALA A 1 218 ? -11.111 8.819 10.731 1.00 89.94 218 ALA A O 1
ATOM 1605 N N . GLN A 1 219 ? -11.109 8.725 12.971 1.00 91.75 219 GLN A N 1
ATOM 1606 C CA . GLN A 1 219 ? -12.557 8.568 13.058 1.00 91.75 219 GLN A CA 1
ATOM 1607 C C . GLN A 1 219 ? -13.249 9.839 12.560 1.00 91.75 219 GLN A C 1
ATOM 1609 O O . GLN A 1 219 ? -12.931 10.947 12.988 1.00 91.75 219 GLN A O 1
ATOM 1614 N N . THR A 1 220 ? -14.189 9.667 11.639 1.00 92.00 220 THR A N 1
ATOM 1615 C CA . THR A 1 220 ? -14.983 10.745 11.039 1.00 92.00 220 THR A CA 1
ATOM 1616 C C . THR A 1 220 ? -16.422 10.739 11.531 1.00 92.00 220 THR A C 1
ATOM 1618 O O . THR A 1 220 ? -17.108 11.750 11.414 1.00 92.00 220 THR A O 1
ATOM 1621 N N . GLY A 1 221 ? -16.885 9.618 12.085 1.00 88.38 221 GLY A N 1
ATOM 1622 C CA . GLY A 1 221 ? -18.236 9.473 12.611 1.00 88.38 221 GLY A CA 1
ATOM 1623 C C . GLY A 1 221 ? -18.448 8.130 13.301 1.00 88.38 221 GLY A C 1
ATOM 1624 O O . GLY A 1 221 ? -17.528 7.320 13.435 1.00 88.38 221 GLY A O 1
ATOM 1625 N N . GLY A 1 222 ? -19.669 7.888 13.763 1.00 85.00 222 GLY A N 1
ATOM 1626 C CA . GLY A 1 222 ? -20.043 6.625 14.389 1.00 85.00 222 GLY A CA 1
ATOM 1627 C C . GLY A 1 222 ? -21.143 6.775 15.424 1.00 85.00 222 GLY A C 1
ATOM 1628 O O . GLY A 1 222 ? -21.627 7.874 15.694 1.00 85.00 222 GLY A O 1
ATOM 1629 N N . VAL A 1 223 ? -21.524 5.637 15.995 1.00 86.12 223 VAL A N 1
ATOM 1630 C CA . VAL A 1 223 ? -22.449 5.566 17.124 1.00 86.12 223 VAL A CA 1
ATOM 1631 C C . VAL A 1 223 ? -21.644 5.595 18.415 1.00 86.12 223 VAL A C 1
ATOM 1633 O O . VAL A 1 223 ? -20.625 4.915 18.536 1.00 86.12 223 VAL A O 1
ATOM 1636 N N . GLU A 1 224 ? -22.121 6.378 19.373 1.00 85.12 224 GLU A N 1
ATOM 1637 C CA . GLU A 1 224 ? -21.536 6.457 20.703 1.00 85.12 224 GLU A CA 1
ATOM 1638 C C . GLU A 1 224 ? -21.790 5.157 21.495 1.00 85.12 224 GLU A C 1
ATOM 1640 O O . GLU A 1 224 ? -22.897 4.612 21.423 1.00 85.12 224 GLU A O 1
ATOM 1645 N N . PRO A 1 225 ? -20.816 4.639 22.264 1.00 88.81 225 PRO A N 1
ATOM 1646 C CA . PRO A 1 225 ? -21.014 3.464 23.108 1.00 88.81 225 PRO A CA 1
ATOM 1647 C C . PRO A 1 225 ? -22.085 3.691 24.180 1.00 88.81 225 PRO A C 1
ATOM 1649 O O . PRO A 1 225 ? -21.942 4.538 25.058 1.00 88.81 225 PRO A O 1
ATOM 1652 N N . GLU A 1 226 ? -23.154 2.895 24.142 1.00 90.50 226 GLU A N 1
ATOM 1653 C CA . GLU A 1 226 ? -24.199 2.931 25.166 1.00 90.50 226 GLU A CA 1
ATOM 1654 C C . GLU A 1 226 ? -23.695 2.282 26.462 1.00 90.50 226 GLU A C 1
ATOM 1656 O O . GLU A 1 226 ? -23.243 1.137 26.450 1.00 90.50 226 GLU A O 1
ATOM 1661 N N . TYR A 1 227 ? -23.793 2.985 27.594 1.00 92.88 227 TYR A N 1
ATOM 1662 C CA . TYR A 1 227 ? -23.433 2.437 28.904 1.00 92.88 227 TYR A CA 1
ATOM 1663 C C . TYR A 1 227 ? -24.473 1.383 29.339 1.00 92.88 227 TYR A C 1
ATOM 1665 O O . TYR A 1 227 ? -25.624 1.737 29.614 1.00 92.88 227 TYR A O 1
ATOM 1673 N N . PRO A 1 228 ? -24.110 0.087 29.466 1.00 93.50 228 PRO A N 1
ATOM 1674 C CA . PRO A 1 228 ? -25.065 -0.944 29.855 1.00 93.50 228 PRO A CA 1
ATOM 1675 C C . PRO A 1 228 ? -25.705 -0.678 31.223 1.00 93.50 228 PRO A C 1
ATOM 1677 O O . PRO A 1 228 ? -25.021 -0.635 32.247 1.00 93.50 228 PRO A O 1
ATOM 1680 N N . ALA A 1 229 ? -27.039 -0.628 31.270 1.00 92.75 229 ALA A N 1
ATOM 1681 C CA . ALA A 1 229 ? -27.796 -0.350 32.495 1.00 92.75 229 ALA A CA 1
ATOM 1682 C C . ALA A 1 229 ? -27.511 -1.335 33.647 1.00 92.75 229 ALA A C 1
ATOM 1684 O O . ALA A 1 229 ? -27.655 -0.993 34.818 1.00 92.75 229 ALA A O 1
ATOM 1685 N N . ALA A 1 230 ? -27.122 -2.578 33.346 1.00 91.25 230 ALA A N 1
ATOM 1686 C CA . ALA A 1 230 ? -26.703 -3.533 34.370 1.00 91.25 230 ALA A CA 1
ATOM 1687 C C . ALA A 1 230 ? -25.355 -3.144 35.003 1.00 91.25 230 ALA A C 1
ATOM 1689 O O . ALA A 1 230 ? -25.256 -3.135 36.221 1.00 91.25 230 ALA A O 1
ATOM 1690 N N . ALA A 1 231 ? -24.359 -2.765 34.196 1.00 92.12 231 ALA A N 1
ATOM 1691 C CA . ALA A 1 231 ? -23.059 -2.321 34.701 1.00 92.12 231 ALA A CA 1
ATOM 1692 C C . ALA A 1 231 ? -23.181 -0.996 35.471 1.00 92.12 231 ALA A C 1
ATOM 1694 O O . ALA A 1 231 ? -22.610 -0.862 36.549 1.00 92.12 231 ALA A O 1
ATOM 1695 N N . ALA A 1 232 ? -24.013 -0.071 34.977 1.00 91.75 232 ALA A N 1
ATOM 1696 C CA . ALA A 1 232 ? -24.302 1.189 35.658 1.00 91.75 232 ALA A CA 1
ATOM 1697 C C . ALA A 1 232 ? -24.972 0.980 37.030 1.00 91.75 232 ALA A C 1
ATOM 1699 O O . ALA A 1 232 ? -24.591 1.623 38.005 1.00 91.75 232 ALA A O 1
ATOM 1700 N N . ARG A 1 233 ? -25.941 0.054 37.137 1.00 93.62 233 ARG A N 1
ATOM 1701 C CA . ARG A 1 233 ? -26.575 -0.300 38.424 1.00 93.62 233 ARG A CA 1
ATOM 1702 C C . ARG A 1 233 ? -25.596 -0.923 39.415 1.00 93.62 233 ARG A C 1
ATOM 1704 O O . ARG A 1 233 ? -25.710 -0.662 40.607 1.00 93.62 233 ARG A O 1
ATOM 1711 N N . ASP A 1 234 ? -24.645 -1.705 38.915 1.00 94.62 234 ASP A N 1
ATOM 1712 C CA . ASP A 1 234 ? -23.609 -2.348 39.725 1.00 94.62 234 ASP A CA 1
ATOM 1713 C C . ASP A 1 234 ? -22.439 -1.394 40.058 1.00 94.62 234 ASP A C 1
ATOM 1715 O O . ASP A 1 234 ? -21.503 -1.788 40.751 1.00 94.62 234 ASP A O 1
ATOM 1719 N N . GLY A 1 235 ? -22.472 -0.143 39.577 1.00 93.19 235 GLY A N 1
ATOM 1720 C CA . GLY A 1 235 ? -21.431 0.863 39.816 1.00 93.19 235 GLY A CA 1
ATOM 1721 C C . GLY A 1 235 ? -20.113 0.596 39.082 1.00 93.19 235 GLY A C 1
ATOM 1722 O O . GLY A 1 235 ? -19.065 1.071 39.518 1.00 93.19 235 GLY A O 1
ATOM 1723 N N . ILE A 1 236 ? -20.144 -0.179 37.996 1.00 93.81 236 ILE A N 1
ATOM 1724 C CA . ILE A 1 236 ? -18.947 -0.610 37.270 1.00 93.81 236 ILE A CA 1
ATOM 1725 C C . ILE A 1 236 ? -18.626 0.356 36.136 1.00 93.81 236 ILE A C 1
ATOM 1727 O O . ILE A 1 236 ? -19.313 0.378 35.118 1.00 93.81 236 ILE A O 1
ATOM 1731 N N . SER A 1 237 ? -17.520 1.075 36.290 1.00 93.12 237 SER A N 1
ATOM 1732 C CA . SER A 1 237 ? -17.004 2.065 35.345 1.00 93.12 237 SER A CA 1
ATOM 1733 C C . SER A 1 237 ? -15.538 1.794 34.989 1.00 93.12 237 SER A C 1
ATOM 1735 O O . SER A 1 237 ? -14.889 0.913 35.562 1.00 93.12 237 SER A O 1
ATOM 1737 N N . GLY A 1 238 ? -15.004 2.547 34.026 1.00 93.25 238 GLY A N 1
ATOM 1738 C CA . GLY A 1 238 ? -13.594 2.487 33.643 1.00 93.25 238 GLY A CA 1
ATOM 1739 C C . GLY A 1 238 ? -13.366 2.551 32.137 1.00 93.25 238 GLY A C 1
ATOM 1740 O O . GLY A 1 238 ? -14.2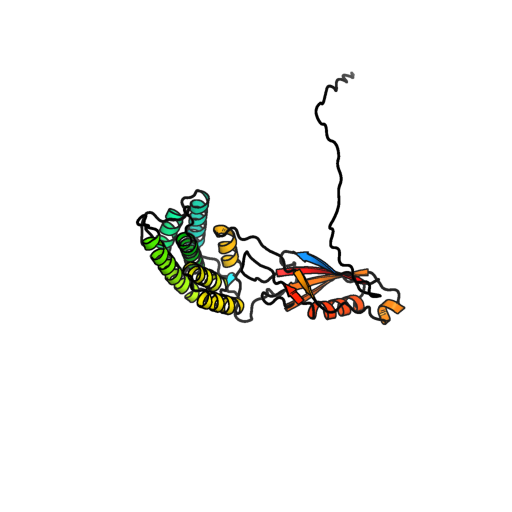75 2.830 31.357 1.00 93.25 238 GLY A O 1
ATOM 1741 N N . GLU A 1 239 ? -12.123 2.307 31.732 1.00 95.50 239 GLU A N 1
ATOM 1742 C CA . GLU A 1 239 ? -11.685 2.425 30.342 1.00 95.50 239 GLU A CA 1
ATOM 1743 C C . GLU A 1 239 ? -11.611 1.060 29.659 1.00 95.50 239 GLU A C 1
ATOM 1745 O O . GLU A 1 239 ? -10.940 0.146 30.139 1.00 95.50 239 GLU A O 1
ATOM 1750 N N . VAL A 1 240 ? -12.268 0.940 28.508 1.00 96.50 240 VAL A N 1
ATOM 1751 C C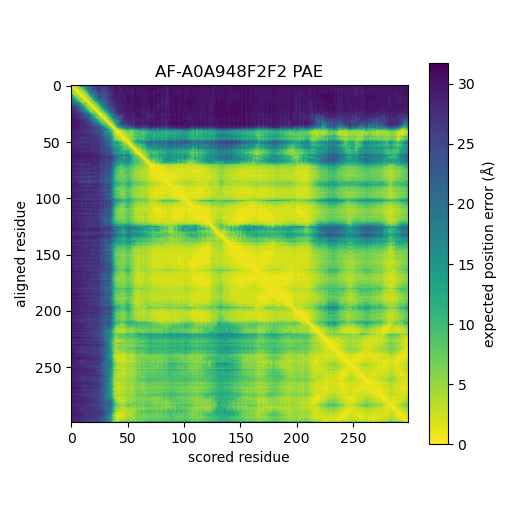A . VAL A 1 240 ? -12.140 -0.202 27.604 1.00 96.50 240 VAL A CA 1
ATOM 1752 C C . VAL A 1 240 ? -11.144 0.158 26.516 1.00 96.50 240 VAL A C 1
ATOM 1754 O O . VAL A 1 240 ? -11.313 1.155 25.819 1.00 96.50 240 VAL A O 1
ATOM 1757 N N . VAL A 1 241 ? -10.120 -0.669 26.342 1.00 95.38 241 VAL A N 1
ATOM 1758 C CA . VAL A 1 241 ? -9.126 -0.512 25.279 1.00 95.38 241 VAL A CA 1
ATOM 1759 C C . VAL A 1 241 ? -9.424 -1.526 24.185 1.00 95.38 241 VAL A C 1
ATOM 1761 O O . VAL A 1 241 ? -9.462 -2.733 24.433 1.00 95.38 241 VAL A O 1
ATOM 1764 N N . LEU A 1 242 ? -9.632 -1.028 22.974 1.00 94.69 242 LEU A N 1
ATOM 1765 C CA . LEU A 1 242 ? -9.945 -1.792 21.778 1.00 94.69 242 LEU A CA 1
ATOM 1766 C C . LEU A 1 242 ? -8.837 -1.625 20.745 1.00 94.69 242 LEU A C 1
ATOM 1768 O O . LEU A 1 242 ? -8.333 -0.524 20.540 1.00 94.69 242 LEU A O 1
ATOM 1772 N N . ASP A 1 243 ? -8.530 -2.707 20.046 1.00 93.56 243 ASP A N 1
ATOM 1773 C CA . ASP A 1 243 ? -7.667 -2.695 18.872 1.00 93.56 243 ASP A CA 1
ATOM 1774 C C . ASP A 1 243 ? -8.550 -2.895 17.630 1.00 93.56 243 ASP A C 1
ATOM 1776 O O . ASP A 1 243 ? -9.314 -3.865 17.532 1.00 93.56 243 ASP A O 1
ATOM 1780 N N . LEU A 1 244 ? -8.488 -1.930 16.712 1.00 93.12 244 LEU A N 1
ATOM 1781 C CA . LEU A 1 244 ? -9.342 -1.812 15.532 1.00 93.12 244 LEU A CA 1
ATOM 1782 C C . LEU A 1 244 ? -8.505 -1.931 14.262 1.00 93.12 244 LEU A C 1
ATOM 1784 O O . LEU A 1 244 ? -7.477 -1.267 14.134 1.00 93.12 244 LEU A O 1
ATOM 1788 N N . LEU A 1 245 ? -8.993 -2.702 13.292 1.00 91.31 245 LEU A N 1
ATOM 1789 C CA . LEU A 1 245 ? -8.425 -2.742 11.949 1.00 91.31 245 LEU A CA 1
ATOM 1790 C C . LEU A 1 245 ? -9.310 -1.981 10.970 1.00 91.31 245 LEU A C 1
ATOM 1792 O O . LEU A 1 245 ? -10.391 -2.454 10.598 1.00 91.31 245 LEU A O 1
ATOM 1796 N N . VAL A 1 246 ? -8.838 -0.818 10.533 1.00 91.44 246 VAL A N 1
ATOM 1797 C CA . VAL A 1 246 ? -9.542 0.052 9.590 1.00 91.44 246 VAL A CA 1
ATOM 1798 C C . VAL A 1 246 ? -9.095 -0.270 8.167 1.00 91.44 246 VAL A C 1
ATOM 1800 O O . VAL A 1 246 ? -7.900 -0.295 7.869 1.00 91.44 246 VAL A O 1
ATOM 1803 N N . GLY A 1 247 ? -10.066 -0.524 7.289 1.00 89.12 247 GLY A N 1
ATOM 1804 C CA . GLY A 1 247 ? -9.820 -0.790 5.876 1.00 89.12 247 GLY A CA 1
ATOM 1805 C C . GLY A 1 247 ? -9.648 0.471 5.028 1.00 89.12 247 GLY A C 1
ATOM 1806 O O . GLY A 1 247 ? -9.985 1.575 5.462 1.00 89.12 247 GLY A O 1
ATOM 1807 N N . PRO A 1 248 ? -9.201 0.320 3.769 1.00 87.25 248 PRO A N 1
ATOM 1808 C CA . PRO A 1 248 ? -8.945 1.438 2.862 1.00 87.25 248 PRO A CA 1
ATOM 1809 C C . PRO A 1 248 ? -10.228 2.165 2.411 1.00 87.25 248 PRO A C 1
ATOM 1811 O O . PRO A 1 248 ? -10.158 3.250 1.840 1.00 87.25 248 PRO A O 1
ATOM 1814 N N . THR A 1 249 ? -11.405 1.602 2.705 1.00 88.56 249 THR A N 1
ATOM 1815 C CA . THR A 1 249 ? -12.720 2.242 2.536 1.00 88.56 249 THR A CA 1
ATOM 1816 C C . THR A 1 249 ? -13.157 3.069 3.749 1.00 88.56 249 THR A C 1
ATOM 1818 O O . THR A 1 249 ? -14.212 3.696 3.697 1.00 88.56 249 THR A O 1
ATOM 1821 N N . GLY A 1 250 ? -12.397 3.049 4.851 1.00 90.50 250 GLY A N 1
ATOM 1822 C CA . GLY A 1 250 ? -12.766 3.729 6.094 1.00 90.50 250 GLY A CA 1
ATOM 1823 C C . GLY A 1 250 ? -13.703 2.936 7.012 1.00 90.50 250 GLY A C 1
ATOM 1824 O O . GLY A 1 250 ? -14.216 3.473 7.993 1.00 90.50 250 GLY A O 1
ATOM 1825 N N . ARG A 1 251 ? -13.957 1.657 6.708 1.00 92.38 251 ARG A N 1
ATOM 1826 C CA . ARG A 1 251 ? -14.788 0.763 7.531 1.00 92.38 251 ARG A CA 1
ATOM 1827 C C . ARG A 1 251 ? -13.931 -0.091 8.463 1.00 92.38 251 ARG A C 1
ATOM 1829 O O . ARG A 1 251 ? -12.847 -0.536 8.085 1.00 92.38 251 ARG A O 1
ATOM 1836 N N . VAL A 1 252 ? -14.442 -0.354 9.664 1.00 92.75 252 VAL A N 1
ATOM 1837 C CA . VAL A 1 252 ? -13.801 -1.248 10.635 1.00 92.75 252 VAL A CA 1
ATOM 1838 C C . VAL A 1 252 ? -14.045 -2.702 10.231 1.00 92.75 252 VAL A C 1
ATOM 1840 O O . VAL A 1 252 ? -15.183 -3.154 10.138 1.00 92.75 252 VAL A O 1
ATOM 1843 N N . SER A 1 253 ? -12.965 -3.436 9.978 1.00 88.88 253 SER A N 1
ATOM 1844 C CA . SER A 1 253 ? -12.997 -4.840 9.545 1.00 88.88 253 SER A CA 1
ATOM 1845 C C . SER A 1 253 ? -12.861 -5.825 10.707 1.00 88.88 253 SER A C 1
ATOM 1847 O O . SER A 1 253 ? -13.491 -6.883 10.707 1.00 88.88 253 SER A O 1
ATOM 1849 N N . GLN A 1 254 ? -12.073 -5.465 11.722 1.00 89.38 254 GLN A N 1
ATOM 1850 C CA . GLN A 1 254 ? -11.838 -6.277 12.908 1.00 89.38 254 GLN A CA 1
ATOM 1851 C C . GLN A 1 254 ? -11.813 -5.398 14.157 1.00 89.38 254 GLN A C 1
ATOM 1853 O O . GLN A 1 254 ? -11.303 -4.280 14.132 1.00 89.38 254 GLN A O 1
ATOM 1858 N N . VAL A 1 255 ? -12.359 -5.935 15.248 1.00 92.38 255 VAL A N 1
ATOM 1859 C CA . VAL A 1 255 ? -12.336 -5.339 16.585 1.00 92.38 255 VAL A CA 1
ATOM 1860 C C . VAL A 1 255 ? -11.971 -6.433 17.577 1.00 92.38 255 VAL A C 1
ATOM 1862 O O . VAL A 1 255 ? -12.609 -7.490 17.567 1.00 92.38 255 VAL A O 1
ATOM 1865 N N . SER A 1 256 ? -10.996 -6.179 18.445 1.00 91.50 256 SER A N 1
ATOM 1866 C CA . SER A 1 256 ? -10.753 -6.998 19.635 1.00 91.50 256 SER A CA 1
ATOM 1867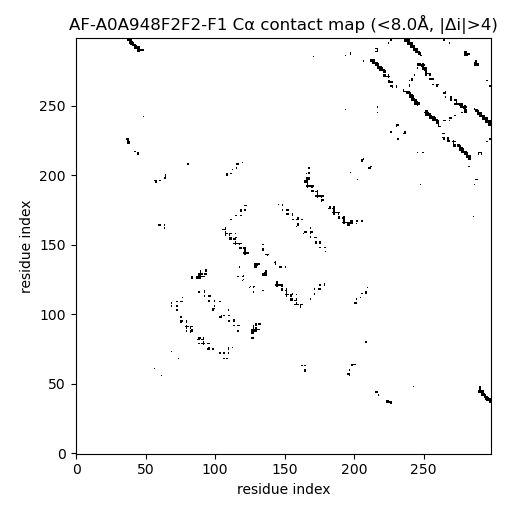 C C . SER A 1 256 ? -10.625 -6.128 20.873 1.00 91.50 256 SER A C 1
ATOM 1869 O O . SER A 1 256 ? -10.204 -4.975 20.802 1.00 91.50 256 SER A O 1
ATOM 1871 N N . VAL A 1 257 ? -10.973 -6.709 22.015 1.00 94.00 257 VAL A N 1
ATOM 1872 C CA . VAL A 1 257 ? -10.823 -6.079 23.323 1.00 94.00 257 VAL A CA 1
ATOM 1873 C C . VAL A 1 257 ? -9.421 -6.383 23.837 1.00 94.00 257 VAL A C 1
ATOM 1875 O O . VAL A 1 257 ? -9.118 -7.530 24.155 1.00 94.00 257 VAL A O 1
ATOM 1878 N N . ALA A 1 258 ? -8.574 -5.360 23.918 1.00 92.50 258 ALA A N 1
ATOM 1879 C CA . ALA A 1 258 ? -7.238 -5.469 24.496 1.00 92.50 258 ALA A CA 1
ATOM 1880 C C . ALA A 1 258 ? -7.293 -5.465 26.032 1.00 92.50 258 ALA A C 1
ATOM 1882 O O . ALA A 1 258 ? -6.553 -6.192 26.689 1.00 92.50 258 ALA A O 1
ATOM 1883 N N . SER A 1 259 ? -8.186 -4.660 26.612 1.00 94.62 259 SER A N 1
ATOM 1884 C CA . SER A 1 259 ? -8.437 -4.615 28.053 1.00 94.62 259 SER A CA 1
ATOM 1885 C C . SER A 1 259 ? -9.850 -4.109 28.327 1.00 94.62 259 SER A C 1
ATOM 1887 O O . SER A 1 259 ? -10.335 -3.222 27.623 1.00 94.62 259 SER A O 1
ATOM 1889 N N . SER A 1 260 ? -10.517 -4.661 29.341 1.00 95.94 260 SER A N 1
ATOM 1890 C CA . SER A 1 260 ? -11.820 -4.177 29.802 1.00 95.94 260 SER A CA 1
ATOM 1891 C C . SER A 1 260 ? -12.003 -4.431 31.303 1.00 95.94 260 SER A C 1
ATOM 1893 O O . SER A 1 260 ? -11.681 -5.534 31.752 1.00 95.94 260 SER A O 1
ATOM 1895 N N . PRO A 1 261 ? -12.566 -3.479 32.073 1.00 94.56 261 PRO A N 1
ATOM 1896 C CA . PRO A 1 261 ? -12.886 -3.676 33.489 1.00 94.56 261 PRO A CA 1
ATOM 1897 C C . PRO A 1 261 ? -13.995 -4.713 33.713 1.00 94.56 261 PRO A C 1
ATOM 1899 O O . PRO A 1 261 ? -13.995 -5.426 34.710 1.00 94.56 261 PRO A O 1
ATOM 1902 N N . ASP A 1 262 ? -14.944 -4.802 32.779 1.00 96.50 262 ASP A N 1
ATOM 1903 C CA . ASP A 1 262 ? -16.066 -5.741 32.815 1.00 96.50 262 ASP A CA 1
ATOM 1904 C C . ASP A 1 262 ? -16.452 -6.133 31.388 1.00 96.50 262 ASP A C 1
ATOM 1906 O O . ASP A 1 262 ? -16.315 -5.360 30.434 1.00 96.50 262 ASP A O 1
ATOM 1910 N N . ARG A 1 263 ? -16.929 -7.365 31.221 1.00 95.75 263 ARG A N 1
ATOM 1911 C CA . ARG A 1 263 ? -17.297 -7.909 29.914 1.00 95.75 263 ARG A CA 1
ATOM 1912 C C . ARG A 1 263 ? -18.403 -7.098 29.227 1.00 95.75 263 ARG A C 1
ATOM 1914 O O . ARG A 1 263 ? -18.344 -6.920 28.015 1.00 95.75 263 ARG A O 1
ATOM 1921 N N . ARG A 1 264 ? -19.373 -6.577 29.982 1.00 95.25 264 ARG A N 1
ATOM 1922 C CA . ARG A 1 264 ? -20.512 -5.804 29.459 1.00 95.25 264 ARG A CA 1
ATOM 1923 C C . ARG A 1 264 ? -20.059 -4.479 28.850 1.00 95.25 264 ARG A C 1
ATOM 1925 O O . ARG A 1 264 ? -20.553 -4.104 27.791 1.00 95.25 264 ARG A O 1
ATOM 1932 N N . LEU A 1 265 ? -19.096 -3.800 29.482 1.00 95.56 265 LEU A N 1
ATOM 1933 C CA . LEU A 1 265 ? -18.493 -2.576 28.937 1.00 95.56 265 LEU A CA 1
ATOM 1934 C C . LEU A 1 265 ? -17.730 -2.876 27.641 1.00 95.56 265 LEU A C 1
ATOM 1936 O O . LEU A 1 265 ? -17.861 -2.152 26.656 1.00 95.56 265 LEU A O 1
ATOM 1940 N N . GLY A 1 266 ? -16.993 -3.991 27.625 1.00 96.06 266 GLY A N 1
ATOM 1941 C CA . GLY A 1 266 ? -16.297 -4.479 26.437 1.00 96.06 266 GLY A CA 1
ATOM 1942 C C . GLY A 1 266 ? -17.248 -4.724 25.264 1.00 96.06 266 GLY A C 1
ATOM 1943 O O . GLY A 1 266 ? -17.020 -4.223 24.168 1.00 96.06 266 GLY A O 1
ATOM 1944 N N . GLU A 1 267 ? -18.343 -5.451 25.495 1.00 95.50 267 GLU A N 1
ATOM 1945 C CA . GLU A 1 267 ? -19.352 -5.751 24.470 1.00 95.50 267 GLU A CA 1
ATOM 1946 C C . GLU A 1 267 ? -20.025 -4.478 23.923 1.00 95.50 267 GLU A C 1
ATOM 1948 O O . GLU A 1 267 ? -20.191 -4.348 22.707 1.00 95.50 267 GLU A O 1
ATOM 1953 N N . ALA A 1 268 ? -20.340 -3.510 24.790 1.00 94.69 268 ALA A N 1
ATOM 1954 C CA . ALA A 1 268 ? -20.900 -2.222 24.381 1.00 94.69 268 ALA A CA 1
ATOM 1955 C C . ALA A 1 268 ? -19.929 -1.409 23.511 1.00 94.69 268 ALA A C 1
ATOM 1957 O O . ALA A 1 268 ? -20.300 -0.935 22.434 1.00 94.69 268 ALA A O 1
ATOM 1958 N N . ALA A 1 269 ? -18.666 -1.305 23.932 1.00 95.62 269 ALA A N 1
ATOM 1959 C CA . ALA A 1 269 ? -17.632 -0.600 23.182 1.00 95.62 269 ALA A CA 1
ATOM 1960 C C . ALA A 1 269 ? -17.376 -1.255 21.812 1.00 95.62 269 ALA A C 1
ATOM 1962 O O . ALA A 1 269 ? -17.263 -0.562 20.800 1.00 95.62 269 ALA A O 1
ATOM 1963 N N . VAL A 1 270 ? -17.353 -2.593 21.752 1.00 96.00 270 VAL A N 1
ATOM 1964 C CA . VAL A 1 270 ? -17.222 -3.345 20.493 1.00 96.00 270 VAL A CA 1
ATOM 1965 C C . VAL A 1 270 ? -18.396 -3.064 19.554 1.00 96.00 270 VAL A C 1
ATOM 1967 O O . VAL A 1 270 ? -18.178 -2.862 18.359 1.00 96.00 270 VAL A O 1
ATOM 1970 N N . SER A 1 271 ? -19.631 -3.049 20.066 1.00 94.56 271 SER A N 1
ATOM 1971 C CA . SER A 1 271 ? -20.834 -2.786 19.263 1.00 94.56 271 SER A CA 1
ATOM 1972 C C . SER A 1 271 ? -20.799 -1.406 18.599 1.00 94.56 271 SER A C 1
ATOM 1974 O O . SER A 1 271 ? -21.095 -1.278 17.407 1.00 94.56 271 SER A O 1
ATOM 1976 N N . ALA A 1 272 ? -20.371 -0.388 19.346 1.00 93.75 272 ALA A N 1
ATOM 1977 C CA . ALA A 1 272 ? -20.225 0.973 18.846 1.00 93.75 272 ALA A CA 1
ATOM 1978 C C . ALA A 1 272 ? -19.078 1.106 17.836 1.00 93.75 272 ALA A C 1
ATOM 1980 O O . ALA A 1 272 ? -19.287 1.591 16.724 1.00 93.75 272 ALA A O 1
ATOM 1981 N N . MET A 1 273 ? -17.884 0.596 18.160 1.00 94.81 273 MET A N 1
ATOM 1982 C CA . MET A 1 273 ? -16.726 0.706 17.264 1.00 94.81 273 MET A CA 1
ATOM 1983 C C . MET A 1 273 ? -16.885 -0.087 15.963 1.00 94.81 273 MET A C 1
ATOM 1985 O O . MET A 1 273 ? -16.324 0.303 14.945 1.00 94.81 273 MET A O 1
ATOM 1989 N N . ARG A 1 274 ? -17.696 -1.153 15.931 1.00 94.12 274 ARG A N 1
ATOM 1990 C CA . ARG A 1 274 ? -18.055 -1.839 14.673 1.00 94.12 274 ARG A CA 1
ATOM 1991 C C . ARG A 1 274 ? -18.840 -0.954 13.701 1.00 94.12 274 ARG A C 1
ATOM 1993 O O . ARG A 1 274 ? -18.805 -1.205 12.501 1.00 94.12 274 ARG A O 1
ATOM 2000 N N . GLN A 1 275 ? -19.554 0.044 14.213 1.00 93.44 275 GLN A N 1
ATOM 2001 C CA . GLN A 1 275 ? -20.366 0.982 13.434 1.00 93.44 275 GLN A CA 1
ATOM 2002 C C . GLN A 1 275 ? -19.646 2.316 13.195 1.00 93.44 275 GLN A C 1
ATOM 2004 O O . GLN A 1 275 ? -20.198 3.203 12.545 1.00 93.44 275 GLN A O 1
ATOM 2009 N N . ALA A 1 276 ? -18.429 2.474 13.720 1.00 93.00 276 ALA A N 1
ATOM 2010 C CA . ALA A 1 276 ? -17.648 3.683 13.539 1.00 93.00 276 ALA A CA 1
ATOM 2011 C C . ALA A 1 276 ? -17.193 3.847 12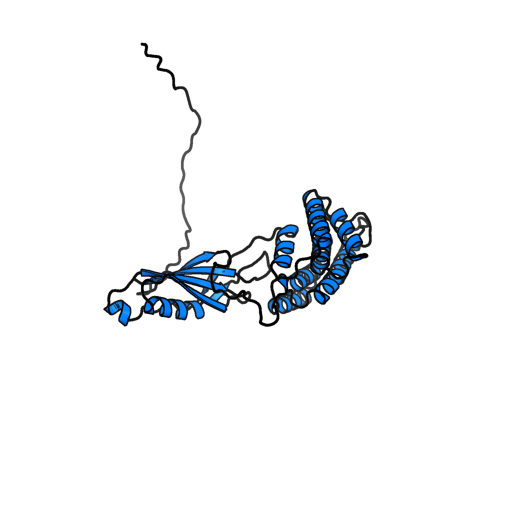.082 1.00 93.00 276 ALA A C 1
ATOM 2013 O O . ALA A 1 276 ? -16.901 2.883 11.366 1.00 93.00 276 ALA A O 1
ATOM 2014 N N . GLU A 1 277 ? -17.132 5.102 11.654 1.00 93.00 277 GLU A N 1
ATOM 2015 C CA . GLU A 1 277 ? -16.672 5.505 10.333 1.00 93.00 277 GLU A CA 1
ATOM 2016 C C . GLU A 1 277 ? -15.334 6.220 10.460 1.00 93.00 277 GLU A C 1
ATOM 2018 O O . GLU A 1 277 ? -15.140 7.037 11.364 1.00 93.00 277 GLU A O 1
ATOM 2023 N N . PHE A 1 278 ? -14.416 5.927 9.545 1.00 94.25 278 PHE A N 1
ATOM 2024 C CA . PHE A 1 278 ? -13.075 6.489 9.536 1.00 94.25 278 PHE A CA 1
ATOM 2025 C C . PHE A 1 278 ? -12.739 7.092 8.173 1.00 94.25 278 PHE A C 1
ATOM 2027 O O . PHE A 1 278 ? -13.104 6.565 7.125 1.00 94.25 278 PHE A O 1
ATOM 2034 N N . ALA A 1 279 ? -11.925 8.141 8.178 1.00 92.12 279 ALA A N 1
ATOM 2035 C CA . ALA A 1 279 ? -11.012 8.391 7.079 1.00 92.12 279 ALA A CA 1
ATOM 2036 C C . ALA A 1 279 ? -9.957 7.269 7.091 1.00 92.12 279 ALA A C 1
ATOM 2038 O O . ALA A 1 279 ? -9.372 7.011 8.149 1.00 92.12 279 ALA A O 1
ATOM 2039 N N . PRO A 1 280 ? -9.714 6.580 5.960 1.00 93.00 280 PRO A N 1
ATOM 2040 C CA . PRO A 1 280 ? -8.760 5.481 5.921 1.00 93.00 280 PRO A CA 1
ATOM 2041 C C . PRO A 1 280 ? -7.346 5.985 6.206 1.00 93.00 280 PRO A C 1
ATOM 2043 O O . PRO A 1 280 ? -7.011 7.130 5.882 1.00 93.00 280 PRO A O 1
ATOM 2046 N N . GLY A 1 281 ? -6.508 5.100 6.744 1.00 90.06 281 GLY A N 1
ATOM 2047 C CA . GLY A 1 281 ? -5.074 5.354 6.793 1.00 90.06 281 GLY A CA 1
ATOM 2048 C C . GLY A 1 281 ? -4.518 5.512 5.379 1.00 90.06 281 GLY A C 1
ATOM 2049 O O . GLY A 1 281 ? -5.086 4.982 4.419 1.00 90.06 281 GLY A O 1
ATOM 2050 N N . ARG A 1 282 ? -3.434 6.269 5.219 1.00 90.19 282 ARG A N 1
ATOM 2051 C CA . ARG A 1 282 ? -2.827 6.530 3.910 1.00 90.19 282 ARG A CA 1
ATOM 2052 C C . ARG A 1 282 ? -1.314 6.434 3.933 1.00 90.19 282 ARG A C 1
ATOM 2054 O O . ARG A 1 282 ? -0.682 6.804 4.910 1.00 90.19 282 ARG A O 1
ATOM 2061 N N . LEU A 1 283 ? -0.746 6.035 2.802 1.00 85.00 283 LEU A N 1
ATOM 2062 C CA . LEU A 1 283 ? 0.646 6.292 2.445 1.00 85.00 283 LEU A CA 1
ATOM 2063 C C . LEU A 1 283 ? 0.650 7.293 1.298 1.00 85.00 283 LEU A C 1
ATOM 2065 O O . LEU A 1 283 ? 0.264 6.976 0.170 1.00 85.00 283 LEU A O 1
ATOM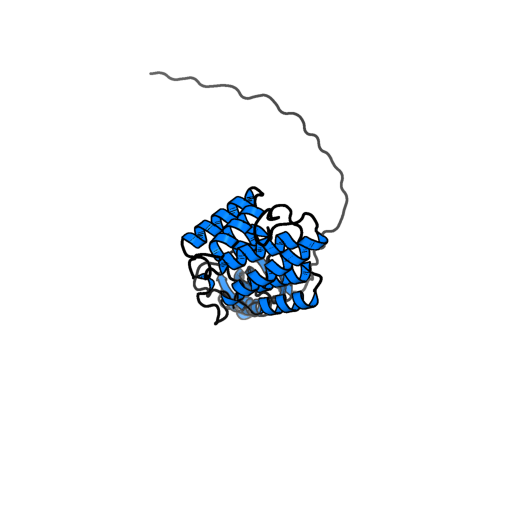 2069 N N . GLY A 1 284 ? 0.996 8.541 1.611 1.00 86.00 284 GLY A N 1
ATOM 2070 C CA . GLY A 1 284 ? 0.772 9.659 0.699 1.00 86.00 284 GLY A CA 1
ATOM 2071 C C . GLY A 1 284 ? -0.696 9.753 0.270 1.00 86.00 284 GLY A C 1
ATOM 2072 O O . GLY A 1 284 ? -1.581 10.032 1.078 1.00 86.00 284 GLY A O 1
ATOM 2073 N N . LYS A 1 285 ? -0.966 9.506 -1.015 1.00 84.38 285 LYS A N 1
ATOM 2074 C CA . LYS A 1 285 ? -2.321 9.555 -1.600 1.00 84.38 285 LYS A CA 1
ATOM 2075 C C . LYS A 1 285 ? -3.036 8.202 -1.655 1.00 84.38 285 LYS A C 1
ATOM 2077 O O . LYS A 1 285 ? -4.183 8.155 -2.096 1.00 84.38 285 LYS A O 1
ATOM 2082 N N . TYR A 1 286 ? -2.382 7.121 -1.235 1.00 87.81 286 TYR A N 1
ATOM 2083 C CA . TYR A 1 286 ? -2.924 5.769 -1.325 1.00 87.81 286 TYR A CA 1
ATOM 2084 C C . TYR A 1 286 ? -3.580 5.354 -0.016 1.00 87.81 286 TYR A C 1
ATOM 2086 O O . TYR A 1 286 ? -2.898 5.363 1.006 1.00 87.81 286 TYR A O 1
ATOM 2094 N N . PRO A 1 287 ? -4.868 4.988 -0.013 1.00 88.38 287 PRO A N 1
ATOM 2095 C CA . PRO A 1 287 ? -5.507 4.416 1.165 1.00 88.38 287 PRO A CA 1
ATOM 2096 C C . PRO A 1 287 ? -4.953 3.015 1.459 1.00 88.38 287 PRO A C 1
ATOM 2098 O O . PRO A 1 287 ? -4.794 2.199 0.552 1.00 88.38 287 PRO A O 1
ATOM 2101 N N . VAL A 1 288 ? -4.675 2.739 2.731 1.00 85.12 288 VAL A N 1
ATOM 2102 C CA . VAL A 1 288 ? -4.091 1.482 3.214 1.00 85.12 288 VAL A CA 1
ATOM 2103 C C . VAL A 1 288 ? -4.793 0.996 4.480 1.00 85.12 288 VAL A C 1
ATOM 2105 O O . VAL A 1 288 ? -5.495 1.747 5.159 1.00 85.12 288 VAL A O 1
ATOM 2108 N N . TRP A 1 289 ? -4.588 -0.279 4.797 1.00 85.38 289 TRP A N 1
ATOM 2109 C CA . TRP A 1 289 ? -5.000 -0.872 6.065 1.00 85.38 289 TRP A CA 1
ATOM 2110 C C . TRP A 1 289 ? -4.219 -0.248 7.226 1.00 85.38 289 TRP A C 1
ATOM 2112 O O . TRP A 1 289 ? -3.004 -0.085 7.132 1.00 85.38 289 TRP A O 1
ATOM 2122 N N . SER A 1 290 ? -4.904 0.093 8.318 1.00 87.19 290 SER A N 1
ATOM 2123 C CA . SER A 1 290 ? -4.281 0.736 9.482 1.00 87.19 290 SER A CA 1
ATOM 2124 C C . SER A 1 290 ? -4.861 0.198 10.789 1.00 87.19 290 SER A C 1
ATOM 2126 O O . SER A 1 290 ? -6.079 0.048 10.928 1.00 87.19 290 SER A O 1
ATOM 2128 N N . TRP A 1 291 ? -3.973 -0.101 11.741 1.00 90.12 291 TRP A N 1
ATOM 2129 C CA . TRP A 1 291 ? -4.339 -0.480 13.101 1.00 90.12 291 TRP A CA 1
ATOM 2130 C C . TRP A 1 291 ? -4.474 0.762 13.979 1.00 90.12 291 TRP A C 1
ATOM 2132 O O . TRP A 1 291 ? -3.568 1.594 14.060 1.00 90.12 291 TRP A O 1
ATOM 2142 N N . VAL A 1 292 ? -5.606 0.859 14.671 1.00 92.06 292 VAL A N 1
ATOM 2143 C CA . VAL A 1 292 ? -5.921 1.957 15.586 1.00 92.06 292 VAL A CA 1
ATOM 2144 C C . VAL A 1 292 ? -6.285 1.383 16.945 1.00 92.06 292 VAL A C 1
ATOM 2146 O O . VAL A 1 292 ? -7.156 0.521 17.049 1.00 92.06 292 VAL A O 1
ATOM 2149 N N . ARG A 1 293 ? -5.657 1.891 18.003 1.00 93.00 293 ARG A N 1
ATOM 2150 C CA . ARG A 1 293 ? -6.085 1.647 19.380 1.00 93.00 293 ARG A CA 1
ATOM 2151 C C . ARG A 1 293 ? -7.082 2.707 19.801 1.00 93.00 293 ARG A C 1
ATOM 2153 O O . ARG A 1 293 ? -6.749 3.890 19.802 1.00 93.00 293 ARG A O 1
ATOM 2160 N N . ALA A 1 294 ? -8.276 2.269 20.174 1.00 93.38 294 ALA A N 1
ATOM 2161 C CA . ALA A 1 294 ? -9.337 3.109 20.699 1.00 93.38 294 ALA A CA 1
ATOM 2162 C C . ALA A 1 294 ? -9.517 2.855 22.196 1.00 93.38 294 ALA A C 1
ATOM 2164 O O . ALA A 1 294 ? -9.733 1.722 22.616 1.00 93.38 294 ALA A O 1
ATOM 2165 N N . THR A 1 295 ? -9.459 3.908 23.000 1.00 94.19 295 THR A N 1
ATOM 2166 C CA . THR A 1 295 ? -9.817 3.860 24.419 1.00 94.19 295 THR A CA 1
ATOM 2167 C C . THR A 1 295 ? -11.182 4.496 24.594 1.00 94.19 295 THR A C 1
ATOM 2169 O O . THR A 1 295 ? -11.330 5.668 24.278 1.00 94.19 295 THR A O 1
ATOM 2172 N N . VAL A 1 296 ? -12.152 3.741 25.103 1.00 94.00 296 VAL A N 1
ATOM 2173 C CA . VAL A 1 296 ? -13.517 4.191 25.399 1.00 94.00 296 VAL A CA 1
ATOM 2174 C C . VAL A 1 296 ? -13.687 4.290 26.912 1.00 94.00 296 VAL A C 1
ATOM 2176 O O . VAL A 1 296 ? -13.539 3.287 27.609 1.00 94.00 296 VAL A O 1
ATOM 2179 N N . ALA A 1 297 ? -14.019 5.469 27.433 1.00 92.81 297 ALA A N 1
ATOM 2180 C CA . ALA A 1 297 ? -14.219 5.666 28.869 1.00 92.81 297 ALA A CA 1
ATOM 2181 C C . ALA A 1 297 ? -15.703 5.598 29.266 1.00 92.81 297 ALA A C 1
ATOM 2183 O O . ALA A 1 297 ? -16.477 6.450 28.860 1.00 92.81 297 ALA A O 1
ATOM 2184 N N . PHE A 1 298 ? -16.105 4.663 30.129 1.00 91.38 298 PHE A N 1
ATOM 2185 C CA . PHE A 1 298 ? -17.449 4.638 30.724 1.00 91.38 298 PHE A CA 1
ATOM 2186 C C . PHE A 1 298 ? -17.419 5.303 32.101 1.00 91.38 298 PHE A C 1
ATOM 2188 O O . PHE A 1 298 ? -16.610 4.918 32.952 1.00 91.38 298 PHE A O 1
ATOM 2195 N N . ARG A 1 299 ? -18.282 6.302 32.317 1.00 86.00 299 ARG A N 1
ATOM 2196 C CA . ARG A 1 299 ? -18.367 7.089 33.556 1.00 86.00 299 ARG A CA 1
ATOM 2197 C C . ARG A 1 299 ? -19.793 7.137 34.075 1.00 86.00 299 ARG A C 1
ATOM 2199 O O . ARG A 1 299 ? -20.705 7.357 33.250 1.00 86.00 299 ARG A O 1
#

Mean predicted aligned error: 11.28 Å

Secondary structure (DSSP, 8-state):
-----------------------------------SS---EEEEEES--SSSPPP---TT-TTTTT-PPPHHHHHHHHHHHHHHHTT-HHHHHHHHHHHHHTTTTT-HHHHHHHHHHHHHHTTT-GGG--SSGGG---S-HHHHHHHHHHHHHHHHHHHHHHSTTBHHHHHHHHHHHHHTT-HHHHHHHHHHHHTSB--HHHHHHHHHHH-PPEE--EEEE-PPPP--HHHHHTT--EEEEEEEEE-TTSBEEEEEEEE-SSHHHHHHHHHHHTT-EEEPEEETTEEE-EEEEEEEEE-

Sequence (299 aa):
MRSSGILRLCALSAFLFPAPLCLLDGCAARQSVPGRGSGDVVLREMVPPDGPWRPHELSRCVGADQAVPCRDALEVLSTAHALFLVGEGGDAVIELELYLSGQGRGEGLAWLTLGQLYVLAGQGEPSIEPREGPGAITGDWDVDRPRLLARAEKVLRVAASLRPDDSVVDFLLADAARARGDMPAAAALVEQGLGKCTLASSTAVLVRYQGLNPHPAAQTGGVEPEYPAAAARDGISGEVVLDLLVGPTGRVSQVSVASSPDRRLGEAAVSAMRQAEFAPGRLGKYPVWSWVRATVAFR